Protein 4NVS (pdb70)

CATH classification: 3.10.180.10

B-factor: mean 61.75, std 19.83, range [23.68, 155.05]

Organism: Clostridioides difficile (strain 630) (NCBI:txid272563)

Radius of gyration: 20.55 Å; Cα contacts (8 Å, |Δi|>4): 535; chains: 2; bounding box: 51×52×48 Å

InterPro domains:
  IPR025870 Glyoxalase-like domain [PF12681] (3-123)
  IPR029068 Glyoxalase/Bleomycin resistance protein/Dihydroxybiphenyl dioxygenase [G3DSA:3.10.180.10] (1-155)
  IPR029068 Glyoxalase/Bleomycin resistance protein/Dihydroxybiphenyl dioxygenase [SSF54593] (1-120)
  IPR037523 Vicinal oxygen chelate (VOC), core domain [PS51819] (2-121)

Nearest PDB structures (foldseek):
  4nvs-assembly1_A  TM=1.006E+00  e=6.048E-30  Clostridioides difficile 630
  2qnt-assembly1_A-2  TM=8.897E-01  e=2.377E-11  Agrobacterium fabrum str. C58
  4hc5-assembly2_C  TM=7.179E-01  e=8.103E-07  Sphaerobacter thermophilus DSM 20745
  3itw-assembly1_A-2  TM=7.021E-01  e=3.034E-06  Micromonospora sp. ML1
  5umq-assembly1_A  TM=7.003E-01  e=4.155E-06  Streptomyces sp. CB03234

Sequence (305 aa):
KFLNVLIVVEDIEKSKKFYYDVLGLKVICDFGENVVLEGNISLQEKKLWLEFINKSDSEVKFNGNDAELYFEEDNFDTFVERLSTKDIDYVHLAIEHRWGQRAIRFYDLDGHIIEVGETSSVCRRFLDSGLSIDEVAKRDVTVEYIESVLELKFLNVLIVVEDIEKSKKFYYDVLGLKVICDFGENVVLEGNISLQEKKLWLEFINKSDSEVKFNGNDAELYFEEDNFDTFVERLSTKDIDYVHLAIEHRWGQRAIRFYDLDGHIIEVGETSSVCRRFLDSGLSIDEVAKRDVTVEYIESVLELE

Structure (mmCIF, N/CA/C/O backbone):
data_4NVS
#
_entry.id   4NVS
#
_cell.length_a   50.388
_cell.length_b   52.168
_cell.length_c   135.947
_cell.angle_alpha   90.000
_cell.angle_beta   90.000
_cell.angle_gamma   90.000
#
_symmetry.space_group_name_H-M   'P 21 21 21'
#
loop_
_entity.id
_entity.type
_entity.pdbx_description
1 polymer 'Putative enzyme, glyoxalase family'
2 water water
#
loop_
_atom_site.group_PDB
_atom_site.id
_atom_site.type_symbol
_atom_site.label_atom_id
_atom_site.label_alt_id
_atom_site.label_comp_id
_atom_site.label_asym_id
_atom_site.label_entity_id
_atom_site.label_seq_id
_atom_site.pdbx_PDB_ins_code
_atom_site.Cartn_x
_atom_site.Cartn_y
_atom_site.Cartn_z
_atom_site.occupancy
_atom_site.B_iso_or_equiv
_atom_site.auth_seq_id
_atom_site.auth_comp_id
_atom_site.auth_asym_id
_atom_site.auth_atom_id
_atom_site.pdbx_PDB_model_num
ATOM 9 N N . LYS A 1 2 ? 27.259 -0.700 48.837 1.00 58.78 2 LYS A N 1
ATOM 10 C CA . LYS A 1 2 ? 25.965 -0.135 49.139 1.00 54.96 2 LYS A CA 1
ATOM 11 C C . LYS A 1 2 ? 26.187 1.213 49.767 1.00 53.18 2 LYS A C 1
ATOM 12 O O . LYS A 1 2 ? 26.900 1.334 50.757 1.00 44.56 2 LYS A O 1
ATOM 18 N N . PHE A 1 3 ? 25.583 2.235 49.185 1.00 58.41 3 PHE A N 1
ATOM 19 C CA . PHE A 1 3 ? 25.716 3.570 49.734 1.00 52.17 3 PHE A CA 1
ATOM 20 C C . PHE A 1 3 ? 24.782 3.674 50.925 1.00 57.49 3 PHE A C 1
ATOM 21 O O . PHE A 1 3 ? 23.584 3.430 50.805 1.00 56.94 3 PHE A O 1
ATOM 29 N N . LEU A 1 4 ? 25.334 4.042 52.074 1.00 53.23 4 LEU A N 1
ATOM 30 C CA . LEU A 1 4 ? 24.553 4.116 53.293 1.00 50.02 4 LEU A CA 1
ATOM 31 C C . LEU A 1 4 ? 24.408 5.479 53.959 1.00 59.69 4 LEU A C 1
ATOM 32 O O . LEU A 1 4 ? 23.325 5.815 54.438 1.00 63.99 4 LEU A O 1
ATOM 37 N N . ASN A 1 5 ? 25.481 6.266 53.981 1.00 51.34 5 ASN A N 1
ATOM 38 C CA . ASN A 1 5 ? 25.462 7.536 54.696 1.00 48.33 5 ASN A CA 1
ATOM 39 C C . ASN A 1 5 ? 26.209 8.691 54.069 1.00 34.32 5 ASN A C 1
ATOM 40 O O . ASN A 1 5 ? 27.289 8.512 53.517 1.00 31.39 5 ASN A O 1
ATOM 45 N N . VAL A 1 6 ? 25.649 9.891 54.174 1.00 28.25 6 VAL A N 1
ATOM 46 C CA . VAL A 1 6 ? 26.401 11.074 53.787 1.00 32.86 6 VAL A CA 1
ATOM 47 C C . VAL A 1 6 ? 26.816 11.618 55.138 1.00 44.60 6 VAL A C 1
ATOM 48 O O . VAL A 1 6 ? 26.004 11.703 56.052 1.00 46.42 6 VAL A O 1
ATOM 52 N N . LEU A 1 7 ? 28.083 11.949 55.275 1.00 38.53 7 LEU A N 1
ATOM 53 C CA . LEU A 1 7 ? 28.573 12.458 56.535 1.00 35.86 7 LEU A CA 1
ATOM 54 C C . LEU A 1 7 ? 28.959 13.896 56.328 1.00 40.74 7 LEU A C 1
ATOM 55 O O . LEU A 1 7 ? 29.589 14.223 55.332 1.00 43.06 7 LEU A O 1
ATOM 60 N N . ILE A 1 8 ? 28.573 14.764 57.254 1.00 33.44 8 ILE A N 1
ATOM 61 C CA . ILE A 1 8 ? 28.983 16.153 57.148 1.00 34.07 8 ILE A CA 1
ATOM 62 C C . ILE A 1 8 ? 29.685 16.513 58.426 1.00 49.47 8 ILE A C 1
ATOM 63 O O . ILE A 1 8 ? 29.229 16.146 59.504 1.00 37.02 8 ILE A O 1
ATOM 68 N N . VAL A 1 9 ? 30.797 17.237 58.305 1.00 52.58 9 VAL A N 1
ATOM 69 C CA . VAL A 1 9 ? 31.576 17.629 59.468 1.00 40.40 9 VAL A CA 1
ATOM 70 C C . VAL A 1 9 ? 31.074 18.939 60.042 1.00 45.61 9 VAL A C 1
ATOM 71 O O . VAL A 1 9 ? 30.877 19.908 59.317 1.00 36.22 9 VAL A O 1
ATOM 75 N N . VAL A 1 10 ? 30.841 18.939 61.351 1.00 46.42 10 VAL A N 1
ATOM 76 C CA . VAL A 1 10 ? 30.355 20.120 62.046 1.00 55.10 10 VAL A CA 1
ATOM 77 C C . VAL A 1 10 ? 31.224 20.476 63.242 1.00 54.96 10 VAL A C 1
ATOM 78 O O . VAL A 1 10 ? 31.878 19.625 63.843 1.00 50.31 10 VAL A O 1
ATOM 82 N N . GLU A 1 11 ? 31.210 21.756 63.577 1.00 52.41 11 GLU A N 1
ATOM 83 C CA . GLU A 1 11 ? 31.999 22.280 64.674 1.00 57.37 11 GLU A CA 1
ATOM 84 C C . GLU A 1 11 ? 31.400 21.890 66.019 1.00 57.65 11 GLU A C 1
ATOM 85 O O . GLU A 1 11 ? 32.122 21.629 66.977 1.00 55.14 11 GLU A O 1
ATOM 91 N N . ASP A 1 12 ? 30.076 21.816 66.076 1.00 54.04 12 ASP A N 1
ATOM 92 C CA . ASP A 1 12 ? 29.391 21.524 67.328 1.00 55.22 12 ASP A CA 1
ATOM 93 C C . ASP A 1 12 ? 28.171 20.610 67.168 1.00 57.23 12 ASP A C 1
ATOM 94 O O . ASP A 1 12 ? 27.105 21.052 66.737 1.00 42.76 12 ASP A O 1
ATOM 99 N N . ILE A 1 13 ? 28.323 19.343 67.538 1.00 49.32 13 ILE A N 1
ATOM 100 C CA . ILE A 1 13 ? 27.240 18.372 67.408 1.00 46.78 13 ILE A CA 1
ATOM 101 C C . ILE A 1 13 ? 25.892 18.799 67.974 1.00 43.41 13 ILE A C 1
ATOM 102 O O . ILE A 1 13 ? 24.882 18.684 67.307 1.00 34.47 13 ILE A O 1
ATOM 107 N N . GLU A 1 14 ? 25.858 19.287 69.203 1.00 37.81 14 GLU A N 1
ATOM 108 C CA . GLU A 1 14 ? 24.578 19.687 69.796 1.00 52.61 14 GLU A CA 1
ATOM 109 C C . GLU A 1 14 ? 23.882 20.871 69.097 1.00 46.39 14 GLU A C 1
ATOM 110 O O . GLU A 1 14 ? 22.657 20.902 68.991 1.00 51.77 14 GLU A O 1
ATOM 116 N N . LYS A 1 15 ? 24.661 21.838 68.623 1.00 38.39 15 LYS A N 1
ATOM 117 C CA . LYS A 1 15 ? 24.107 22.985 67.924 1.00 47.09 15 LYS A CA 1
ATOM 118 C C . LYS A 1 15 ? 23.575 22.579 66.560 1.00 48.13 15 LYS A C 1
ATOM 119 O O . LYS A 1 15 ? 22.548 23.090 66.114 1.00 44.42 15 LYS A O 1
ATOM 125 N N . SER A 1 16 ? 24.266 21.658 65.894 1.00 41.64 16 SER A N 1
ATOM 126 C CA . SER A 1 16 ? 23.822 21.225 64.572 1.00 54.60 16 SER A CA 1
ATOM 127 C C . SER A 1 16 ? 22.556 20.399 64.683 1.00 50.98 16 SER A C 1
ATOM 128 O O . SER A 1 16 ? 21.647 20.528 63.856 1.00 42.45 16 SER A O 1
ATOM 131 N N . LYS A 1 17 ? 22.505 19.537 65.698 1.00 38.67 17 LYS A N 1
ATOM 132 C CA . LYS A 1 17 ? 21.333 18.692 65.919 1.00 44.51 17 LYS A CA 1
ATOM 133 C C . LYS A 1 17 ? 20.143 19.605 66.099 1.00 40.58 17 LYS A C 1
ATOM 134 O O . LYS A 1 17 ? 19.048 19.330 65.624 1.00 42.20 17 LYS A O 1
ATOM 140 N N . LYS A 1 18 ? 20.375 20.703 66.803 1.00 40.28 18 LYS A N 1
ATOM 141 C CA . LYS A 1 18 ? 19.328 21.667 67.073 1.00 48.67 18 LYS A CA 1
ATOM 142 C C . LYS A 1 18 ? 18.956 22.408 65.809 1.00 48.72 18 LYS A C 1
ATOM 143 O O . LYS A 1 18 ? 17.780 22.631 65.538 1.00 51.52 18 LYS A O 1
ATOM 149 N N . PHE A 1 19 ? 19.962 22.800 65.036 1.00 47.91 19 PHE A N 1
ATOM 150 C CA . PHE A 1 19 ? 19.709 23.498 63.787 1.00 43.16 19 PHE A CA 1
ATOM 151 C C . PHE A 1 19 ? 18.900 22.630 62.850 1.00 40.75 19 PHE A C 1
ATOM 152 O O . PHE A 1 19 ? 17.896 23.069 62.295 1.00 38.89 19 PHE A O 1
ATOM 160 N N . TYR A 1 20 ? 19.334 21.393 62.660 1.00 39.27 20 TYR A N 1
ATOM 161 C CA . TYR A 1 20 ? 18.577 20.533 61.774 1.00 46.38 20 TYR A CA 1
ATOM 162 C C . TYR A 1 20 ? 17.202 20.228 62.331 1.00 43.30 20 TYR A C 1
ATOM 163 O O . TYR A 1 20 ? 16.267 19.987 61.567 1.00 40.00 20 TYR A O 1
ATOM 172 N N . TYR A 1 21 ? 17.057 20.250 63.653 1.00 38.96 21 TYR A N 1
ATOM 173 C CA . TYR A 1 21 ? 15.734 20.004 64.191 1.00 43.51 21 TYR A CA 1
ATOM 174 C C . TYR A 1 21 ? 14.832 21.229 64.115 1.00 42.86 21 TYR A C 1
ATOM 175 O O . TYR A 1 21 ? 13.663 21.114 63.758 1.00 48.49 21 TYR A O 1
ATOM 184 N N . ASP A 1 22 ? 15.364 22.396 64.458 1.00 27.10 22 ASP A N 1
ATOM 185 C CA . ASP A 1 22 ? 14.560 23.608 64.435 1.00 44.28 22 ASP A CA 1
ATOM 186 C C . ASP A 1 22 ? 14.152 24.044 63.031 1.00 49.02 22 ASP A C 1
ATOM 187 O O . ASP A 1 22 ? 13.003 24.437 62.801 1.00 44.48 22 ASP A O 1
ATOM 192 N N . VAL A 1 23 ? 15.107 23.980 62.104 1.00 39.17 23 VAL A N 1
ATOM 193 C CA . VAL A 1 23 ? 14.881 24.408 60.735 1.00 43.81 23 VAL A CA 1
ATOM 194 C C . VAL A 1 23 ? 14.217 23.369 59.837 1.00 43.50 23 VAL A C 1
ATOM 195 O O . VAL A 1 23 ? 13.166 23.622 59.244 1.00 45.68 23 VAL A O 1
ATOM 199 N N . LEU A 1 24 ? 14.818 22.192 59.733 1.00 41.35 24 LEU A N 1
ATOM 200 C CA . LEU A 1 24 ? 14.259 21.167 58.862 1.00 48.49 24 LEU A CA 1
ATOM 201 C C . LEU A 1 24 ? 13.338 20.175 59.562 1.00 47.95 24 LEU A C 1
ATOM 202 O O . LEU A 1 24 ? 12.647 19.409 58.906 1.00 49.90 24 LEU A O 1
ATOM 207 N N . GLY A 1 25 ? 13.328 20.178 60.889 1.00 49.94 25 GLY A N 1
ATOM 208 C CA . GLY A 1 25 ? 12.470 19.264 61.616 1.00 46.08 25 GLY A CA 1
ATOM 209 C C . GLY A 1 25 ? 13.063 17.871 61.655 1.00 47.69 25 GLY A C 1
ATOM 210 O O . GLY A 1 25 ? 12.367 16.886 61.940 1.00 41.10 25 GLY A O 1
ATOM 211 N N . LEU A 1 26 ? 14.359 17.794 61.367 1.00 36.21 26 LEU A N 1
ATOM 212 C CA . LEU A 1 26 ? 15.067 16.526 61.323 1.00 42.88 26 LEU A CA 1
ATOM 213 C C . LEU A 1 26 ? 15.453 16.017 62.701 1.00 47.08 26 LEU A C 1
ATOM 214 O O . LEU A 1 26 ? 16.140 16.707 63.451 1.00 37.01 26 LEU A O 1
ATOM 219 N N . LYS A 1 27 ? 15.029 14.804 63.038 1.00 50.92 27 LYS A N 1
ATOM 220 C CA . LYS A 1 27 ? 15.372 14.272 64.346 1.00 50.83 27 LYS A CA 1
ATOM 221 C C . LYS A 1 27 ? 16.456 13.206 64.257 1.00 52.80 27 LYS A C 1
ATOM 222 O O . LYS A 1 27 ? 16.762 12.706 63.178 1.00 39.77 27 LYS A O 1
ATOM 228 N N . VAL A 1 28 ? 17.046 12.877 65.399 1.00 43.23 28 VAL A N 1
ATOM 229 C CA . VAL A 1 28 ? 18.093 11.871 65.465 1.00 34.50 28 VAL A CA 1
ATOM 230 C C . VAL A 1 28 ? 17.494 10.474 65.469 1.00 45.25 28 VAL A C 1
ATOM 231 O O . VAL A 1 28 ? 16.445 10.252 66.063 1.00 48.13 28 VAL A O 1
ATOM 235 N N . ILE A 1 29 ? 18.162 9.535 64.807 1.00 54.09 29 ILE A N 1
ATOM 236 C CA . ILE A 1 29 ? 17.689 8.154 64.747 1.00 49.05 29 ILE A CA 1
ATOM 237 C C . ILE A 1 29 ? 18.761 7.190 65.258 1.00 41.46 29 ILE A C 1
ATOM 238 O O . ILE A 1 29 ? 18.517 6.005 65.448 1.00 52.07 29 ILE A O 1
ATOM 243 N N . CYS A 1 30 ? 19.958 7.708 65.470 1.00 44.49 30 CYS A N 1
ATOM 244 C CA . CYS A 1 30 ? 21.045 6.894 65.980 1.00 52.32 30 CYS A CA 1
ATOM 245 C C . CYS A 1 30 ? 22.091 7.823 66.580 1.00 58.66 30 CYS A C 1
ATOM 246 O O . CYS A 1 30 ? 22.510 8.784 65.938 1.00 43.42 30 CYS A O 1
ATOM 249 N N . ASP A 1 31 ? 22.514 7.519 67.808 1.00 59.58 31 ASP A N 1
ATOM 250 C CA . ASP A 1 31 ? 23.463 8.365 68.536 1.00 59.64 31 ASP A CA 1
ATOM 251 C C . ASP A 1 31 ? 24.724 7.647 69.059 1.00 78.82 31 ASP A C 1
ATOM 252 O O . ASP A 1 31 ? 24.633 6.683 69.820 1.00 70.03 31 ASP A O 1
ATOM 257 N N . PHE A 1 32 ? 25.896 8.130 68.640 1.00 88.40 32 PHE A N 1
ATOM 258 C CA . PHE A 1 32 ? 27.185 7.601 69.099 1.00 94.80 32 PHE A CA 1
ATOM 259 C C . PHE A 1 32 ? 27.897 8.731 69.848 1.00 99.56 32 PHE A C 1
ATOM 260 O O . PHE A 1 32 ? 29.092 8.646 70.127 1.00 100.83 32 PHE A O 1
ATOM 268 N N . GLY A 1 33 ? 27.150 9.799 70.129 1.00 100.67 33 GLY A N 1
ATOM 269 C CA . GLY A 1 33 ? 27.670 10.943 70.869 1.00 97.57 33 GLY A CA 1
ATOM 270 C C . GLY A 1 33 ? 28.393 12.000 70.052 1.00 94.81 33 GLY A C 1
ATOM 271 O O . GLY A 1 33 ? 27.942 13.146 69.933 1.00 82.45 33 GLY A O 1
ATOM 272 N N . GLU A 1 34 ? 29.537 11.603 69.506 1.00 105.06 34 GLU A N 1
ATOM 273 C CA . GLU A 1 34 ? 30.385 12.466 68.685 1.00 109.97 34 GLU A CA 1
ATOM 274 C C . GLU A 1 34 ? 30.035 12.318 67.211 1.00 94.96 34 GLU A C 1
ATOM 275 O O . GLU A 1 34 ? 30.511 13.074 66.361 1.00 83.06 34 GLU A O 1
ATOM 281 N N . ASN A 1 35 ? 29.207 11.319 66.929 1.00 87.45 35 ASN A N 1
ATOM 282 C CA . ASN A 1 35 ? 28.754 11.040 65.582 1.00 75.94 35 ASN A CA 1
ATOM 283 C C . ASN A 1 35 ? 27.294 10.642 65.674 1.00 64.45 35 ASN A C 1
ATOM 284 O O . ASN A 1 35 ? 26.965 9.520 66.047 1.00 58.39 35 ASN A O 1
ATOM 289 N N . VAL A 1 36 ? 26.422 11.575 65.323 1.00 47.12 36 VAL A N 1
ATOM 290 C CA . VAL A 1 36 ? 24.996 11.346 65.401 1.00 42.75 36 VAL A CA 1
ATOM 291 C C . VAL A 1 36 ? 24.369 11.246 64.004 1.00 51.07 36 VAL A C 1
ATOM 292 O O . VAL A 1 36 ? 24.745 11.985 63.092 1.00 46.59 36 VAL A O 1
ATOM 296 N N . VAL A 1 37 ? 23.432 10.312 63.831 1.00 39.42 37 VAL A N 1
ATOM 297 C CA . VAL A 1 37 ? 22.770 10.119 62.539 1.00 40.16 37 VAL A CA 1
ATOM 298 C C . VAL A 1 37 ? 21.344 10.657 62.571 1.00 45.34 37 VAL A C 1
ATOM 299 O O . VAL A 1 37 ? 20.564 10.326 63.467 1.00 46.50 37 VAL A O 1
ATOM 303 N N . LEU A 1 38 ? 21.019 11.490 61.587 1.00 43.13 38 LEU A N 1
ATOM 304 C CA . LEU A 1 38 ? 19.697 12.101 61.472 1.00 49.08 38 LEU A CA 1
ATOM 305 C C . LEU A 1 38 ? 18.843 11.337 60.488 1.00 50.72 38 LEU A C 1
ATOM 306 O O . LEU A 1 38 ? 19.346 10.526 59.720 1.00 50.24 38 LEU A O 1
ATOM 311 N N . GLU A 1 39 ? 17.547 11.623 60.490 1.00 53.22 39 GLU A N 1
ATOM 312 C CA . GLU A 1 39 ? 16.622 10.997 59.546 1.00 54.05 39 GLU A CA 1
ATOM 313 C C . GLU A 1 39 ? 17.132 11.192 58.123 1.00 50.23 39 GLU A C 1
ATOM 314 O O . GLU A 1 39 ? 17.373 12.314 57.687 1.00 49.11 39 GLU A O 1
ATOM 320 N N . GLY A 1 40 ? 17.287 10.098 57.395 1.00 46.74 40 GLY A N 1
ATOM 321 C CA . GLY A 1 40 ? 17.784 10.192 56.037 1.00 50.18 40 GLY A CA 1
ATOM 322 C C . GLY A 1 40 ? 19.203 9.675 55.942 1.00 49.05 40 GLY A C 1
ATOM 323 O O . GLY A 1 40 ? 19.798 9.641 54.863 1.00 48.36 40 GLY A O 1
ATOM 324 N N . ASN A 1 41 ? 19.729 9.268 57.090 1.00 33.67 41 ASN A N 1
ATOM 325 C CA . ASN A 1 41 ? 21.079 8.757 57.207 1.00 39.18 41 ASN A CA 1
ATOM 326 C C . ASN A 1 41 ? 22.112 9.828 56.938 1.00 42.78 41 ASN A C 1
ATOM 327 O O . ASN A 1 41 ? 23.085 9.619 56.218 1.00 47.16 41 ASN A O 1
ATOM 332 N N . ILE A 1 42 ? 21.882 10.996 57.513 1.00 41.62 42 ILE A N 1
ATOM 333 C CA . ILE A 1 42 ? 22.829 12.088 57.404 1.00 51.32 42 ILE A CA 1
ATOM 334 C C . ILE A 1 42 ? 23.572 12.033 58.714 1.00 50.87 42 ILE A C 1
ATOM 335 O O . ILE A 1 42 ? 22.978 12.216 59.769 1.00 52.61 42 ILE A O 1
ATOM 340 N N . SER A 1 43 ? 24.867 11.764 58.647 1.00 46.36 43 SER A N 1
ATOM 341 C CA . SER A 1 43 ? 25.673 11.662 59.847 1.00 44.72 43 SER A CA 1
ATOM 342 C C . SER A 1 43 ? 26.411 12.956 60.152 1.00 47.03 43 SER A C 1
ATOM 343 O O . SER A 1 43 ? 27.106 13.504 59.288 1.00 33.43 43 SER A O 1
ATOM 346 N N . LEU A 1 44 ? 26.247 13.439 61.383 1.00 41.17 44 LEU A N 1
ATOM 347 C CA . LEU A 1 44 ? 26.941 14.636 61.832 1.00 42.98 44 LEU A CA 1
ATOM 348 C C . LEU A 1 44 ? 28.197 14.143 62.536 1.00 48.70 44 LEU A C 1
ATOM 349 O O . LEU A 1 44 ? 28.130 13.245 63.375 1.00 50.06 44 LEU A O 1
ATOM 354 N N . GLN A 1 45 ? 29.336 14.730 62.181 1.00 45.66 45 GLN A N 1
ATOM 355 C CA . GLN A 1 45 ? 30.629 14.349 62.740 1.00 54.87 45 GLN A CA 1
ATOM 356 C C . GLN A 1 45 ? 31.375 15.550 63.325 1.00 52.47 45 GLN A C 1
ATOM 357 O O . GLN A 1 45 ? 31.570 16.561 62.657 1.00 42.38 45 GLN A O 1
ATOM 363 N N . GLU A 1 46 ? 31.799 15.430 64.575 1.00 52.33 46 GLU A N 1
ATOM 364 C CA . GLU A 1 46 ? 32.502 16.516 65.236 1.00 51.37 46 GLU A CA 1
ATOM 365 C C . GLU A 1 46 ? 33.882 16.708 64.590 1.00 51.00 46 GLU A C 1
ATOM 366 O O . GLU A 1 46 ? 34.617 15.743 64.364 1.00 52.12 46 GLU A O 1
ATOM 372 N N . LYS A 1 47 ? 34.223 17.958 64.290 1.00 42.26 47 LYS A N 1
ATOM 373 C CA . LYS A 1 47 ? 35.485 18.275 63.636 1.00 40.67 47 LYS A CA 1
ATOM 374 C C . LYS A 1 47 ? 36.756 17.754 64.305 1.00 52.79 47 LYS A C 1
ATOM 375 O O . LYS A 1 47 ? 37.553 17.066 63.671 1.00 60.33 47 LYS A O 1
ATOM 381 N N . LYS A 1 48 ? 36.968 18.097 65.572 1.00 51.84 48 LYS A N 1
ATOM 382 C CA . LYS A 1 48 ? 38.179 17.662 66.275 1.00 62.27 48 LYS A CA 1
ATOM 383 C C . LYS A 1 48 ? 38.406 16.158 66.127 1.00 55.83 48 LYS A C 1
ATOM 384 O O . LYS A 1 48 ? 39.489 15.705 65.739 1.00 55.05 48 LYS A O 1
ATOM 390 N N . LEU A 1 49 ? 37.364 15.393 66.421 1.00 42.99 49 LEU A N 1
ATOM 391 C CA . LEU A 1 49 ? 37.414 13.948 66.304 1.00 49.47 49 LEU A CA 1
ATOM 392 C C . LEU A 1 49 ? 37.742 13.581 64.858 1.00 57.43 49 LEU A C 1
ATOM 393 O O . LEU A 1 49 ? 38.588 12.728 64.581 1.00 58.00 49 LEU A O 1
ATOM 398 N N . TRP A 1 50 ? 37.063 14.242 63.933 1.00 48.67 50 TRP A N 1
ATOM 399 C CA . TRP A 1 50 ? 37.286 14.002 62.520 1.00 47.84 50 TRP A CA 1
ATOM 400 C C . TRP A 1 50 ? 38.770 14.151 62.149 1.00 50.44 50 TRP A C 1
ATOM 401 O O . TRP A 1 50 ? 39.319 13.327 61.407 1.00 49.33 50 TRP A O 1
ATOM 412 N N . LEU A 1 51 ? 39.418 15.195 62.667 1.00 52.74 51 LEU A N 1
ATOM 413 C CA . LEU A 1 51 ? 40.835 15.426 62.388 1.00 56.52 51 LEU A CA 1
ATOM 414 C C . LEU A 1 51 ? 41.673 14.185 62.695 1.00 57.38 51 LEU A C 1
ATOM 415 O O . LEU A 1 51 ? 42.572 13.818 61.929 1.00 60.71 51 LEU A O 1
ATOM 420 N N . GLU A 1 52 ? 41.370 13.531 63.810 1.00 55.29 52 GLU A N 1
ATOM 421 C CA . GLU A 1 52 ? 42.110 12.342 64.181 1.00 53.55 52 GLU A CA 1
ATOM 422 C C . GLU A 1 52 ? 41.832 11.199 63.212 1.00 61.85 52 GLU A C 1
ATOM 423 O O . GLU A 1 52 ? 42.759 10.508 62.780 1.00 62.50 52 GLU A O 1
ATOM 429 N N . PHE A 1 53 ? 40.559 11.014 62.867 1.00 54.45 53 PHE A N 1
ATOM 430 C CA . PHE A 1 53 ? 40.146 9.946 61.958 1.00 55.85 53 PHE A CA 1
ATOM 431 C C . PHE A 1 53 ? 40.829 9.899 60.598 1.00 50.82 53 PHE A C 1
ATOM 432 O O . PHE A 1 53 ? 41.258 8.835 60.149 1.00 57.83 53 PHE A O 1
ATOM 440 N N . ILE A 1 54 ? 40.911 11.046 59.932 1.00 50.07 54 ILE A N 1
ATOM 441 C CA . ILE A 1 54 ? 41.504 11.107 58.598 1.00 56.94 54 ILE A CA 1
ATOM 442 C C . ILE A 1 54 ? 42.931 11.645 58.609 1.00 63.63 54 ILE A C 1
ATOM 443 O O . ILE A 1 54 ? 43.561 11.806 57.560 1.00 49.85 54 ILE A O 1
ATOM 448 N N . ASN A 1 55 ? 43.423 11.923 59.813 1.00 67.11 55 ASN A N 1
ATOM 449 C CA . ASN A 1 55 ? 44.769 12.428 60.023 1.00 64.36 55 ASN A CA 1
ATOM 450 C C . ASN A 1 55 ? 45.122 13.659 59.188 1.00 65.91 55 ASN A C 1
ATOM 451 O O . ASN A 1 55 ? 45.925 13.573 58.261 1.00 68.98 55 ASN A O 1
ATOM 456 N N . LYS A 1 56 ? 44.515 14.797 59.513 1.00 67.07 56 LYS A N 1
ATOM 457 C CA . LYS A 1 56 ? 44.798 16.054 58.819 1.00 66.46 56 LYS A CA 1
ATOM 458 C C . LYS A 1 56 ? 44.807 17.138 59.897 1.00 70.39 56 LYS A C 1
ATOM 459 O O . LYS A 1 56 ? 44.052 17.055 60.864 1.00 67.68 56 LYS A O 1
ATOM 465 N N . SER A 1 57 ? 45.662 18.143 59.749 1.00 71.30 57 SER A N 1
ATOM 466 C CA . SER A 1 57 ? 45.719 19.224 60.731 1.00 77.35 57 SER A CA 1
ATOM 467 C C . SER A 1 57 ? 44.469 20.076 60.578 1.00 74.10 57 SER A C 1
ATOM 468 O O . SER A 1 57 ? 43.826 20.054 59.536 1.00 77.33 57 SER A O 1
ATOM 471 N N . ASP A 1 58 ? 44.119 20.829 61.611 1.00 66.12 58 ASP A N 1
ATOM 472 C CA . ASP A 1 58 ? 42.912 21.651 61.550 1.00 73.97 58 ASP A CA 1
ATOM 473 C C . ASP A 1 58 ? 42.860 22.568 60.332 1.00 69.17 58 ASP A C 1
ATOM 474 O O . ASP A 1 58 ? 41.784 22.929 59.860 1.00 66.06 58 ASP A O 1
ATOM 479 N N . SER A 1 59 ? 44.028 22.949 59.829 1.00 72.43 59 SER A N 1
ATOM 480 C CA . SER A 1 59 ? 44.104 23.838 58.676 1.00 76.50 59 SER A CA 1
ATOM 481 C C . SER A 1 59 ? 43.716 23.138 57.377 1.00 68.24 59 SER A C 1
ATOM 482 O O . SER A 1 59 ? 43.287 23.785 56.423 1.00 57.96 59 SER A O 1
ATOM 485 N N . GLU A 1 60 ? 43.860 21.818 57.349 1.00 64.85 60 GLU A N 1
ATOM 486 C CA . GLU A 1 60 ? 43.529 21.025 56.173 1.00 54.24 60 GLU A CA 1
ATOM 487 C C . GLU A 1 60 ? 42.035 20.732 56.009 1.00 62.70 60 GLU A C 1
ATOM 488 O O . GLU A 1 60 ? 41.641 20.020 55.089 1.00 67.98 60 GLU A O 1
ATOM 494 N N . VAL A 1 61 ? 41.204 21.261 56.900 1.00 61.92 61 VAL A N 1
ATOM 495 C CA . VAL A 1 61 ? 39.763 21.051 56.795 1.00 58.84 61 VAL A CA 1
ATOM 496 C C . VAL A 1 61 ? 39.080 22.394 56.626 1.00 63.54 61 VAL A C 1
ATOM 497 O O . VAL A 1 61 ? 39.018 23.197 57.567 1.00 62.11 61 VAL A O 1
ATOM 501 N N . LYS A 1 62 ? 38.575 22.617 55.413 1.00 49.23 62 LYS A N 1
ATOM 502 C CA . LYS A 1 62 ? 37.904 23.857 55.040 1.00 63.29 62 LYS A CA 1
ATOM 503 C C . LYS A 1 62 ? 36.394 23.695 54.914 1.00 59.30 62 LYS A C 1
ATOM 504 O O . LYS A 1 62 ? 35.913 22.630 54.549 1.00 62.83 62 LYS A O 1
ATOM 510 N N . PHE A 1 63 ? 35.659 24.764 55.203 1.00 57.32 63 PHE A N 1
ATOM 511 C CA . PHE A 1 63 ? 34.207 24.756 55.098 1.00 47.85 63 PHE A CA 1
ATOM 512 C C . PHE A 1 63 ? 33.786 25.822 54.107 1.00 45.37 63 PHE A C 1
ATOM 513 O O . PHE A 1 63 ? 34.588 26.660 53.717 1.00 55.56 63 PHE A O 1
ATOM 521 N N . ASN A 1 64 ? 32.518 25.780 53.718 1.00 43.96 64 ASN A N 1
ATOM 522 C CA . ASN A 1 64 ? 31.945 26.727 52.776 1.00 48.39 64 ASN A CA 1
ATOM 523 C C . ASN A 1 64 ? 32.533 26.621 51.391 1.00 51.58 64 ASN A C 1
ATOM 524 O O . ASN A 1 64 ? 32.471 27.563 50.611 1.00 55.68 64 ASN A O 1
ATOM 529 N N . GLY A 1 65 ? 33.099 25.464 51.076 1.00 39.20 65 GLY A N 1
ATOM 530 C CA . GLY A 1 65 ? 33.656 25.277 49.753 1.00 42.78 65 GLY A CA 1
ATOM 531 C C . GLY A 1 65 ? 32.582 25.255 48.676 1.00 46.89 65 GLY A C 1
ATOM 532 O O . GLY A 1 65 ? 32.878 25.301 47.489 1.00 43.19 65 GLY A O 1
ATOM 533 N N . ASN A 1 66 ? 31.325 25.188 49.090 1.00 49.36 66 ASN A N 1
ATOM 534 C CA . ASN A 1 66 ? 30.212 25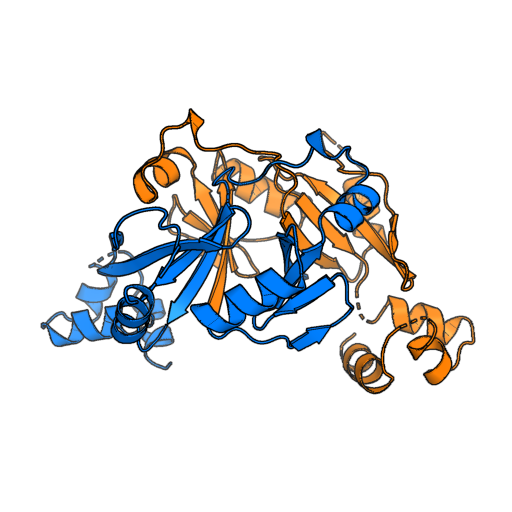.149 48.152 1.00 49.30 66 ASN A CA 1
ATOM 535 C C . ASN A 1 66 ? 30.354 24.044 47.103 1.00 48.15 66 ASN A C 1
ATOM 536 O O . ASN A 1 66 ? 29.841 24.184 45.993 1.00 46.88 66 ASN A O 1
ATOM 541 N N . ASP A 1 67 ? 31.014 22.942 47.446 1.00 39.01 67 ASP A N 1
ATOM 542 C CA . ASP A 1 67 ? 31.223 21.880 46.460 1.00 48.07 67 ASP A CA 1
ATOM 543 C C . ASP A 1 67 ? 30.257 20.695 46.510 1.00 45.89 67 ASP A C 1
ATOM 544 O O . ASP A 1 67 ? 30.527 19.647 45.920 1.00 45.41 67 ASP A O 1
ATOM 549 N N . ALA A 1 68 ? 29.134 20.857 47.201 1.00 46.88 68 ALA A N 1
ATOM 550 C CA . ALA A 1 68 ? 28.179 19.778 47.355 1.00 41.90 68 ALA A CA 1
ATOM 551 C C . ALA A 1 68 ? 26.936 20.342 48.008 1.00 39.21 68 ALA A C 1
ATOM 552 O O . ALA A 1 68 ? 26.901 21.520 48.364 1.00 43.08 68 ALA A O 1
ATOM 554 N N . GLU A 1 69 ? 25.904 19.512 48.126 1.00 30.68 69 GLU A N 1
ATOM 555 C CA . GLU A 1 69 ? 24.674 19.924 48.782 1.00 43.89 69 GLU A CA 1
ATOM 556 C C . GLU A 1 69 ? 23.823 18.725 49.150 1.00 38.56 69 GLU A C 1
ATOM 557 O O . GLU A 1 69 ? 23.872 17.676 48.495 1.00 36.12 69 GLU A O 1
ATOM 563 N N . LEU A 1 70 ? 23.050 18.903 50.213 1.00 39.42 70 LEU A N 1
ATOM 564 C CA . LEU A 1 70 ? 22.120 17.899 50.689 1.00 32.89 70 LEU A CA 1
ATOM 565 C C . LEU A 1 70 ? 20.790 18.327 50.102 1.00 39.03 70 LEU A C 1
ATOM 566 O O . LEU A 1 70 ? 20.357 19.467 50.294 1.00 40.98 70 LEU A O 1
ATOM 571 N N . TYR A 1 71 ? 20.152 17.417 49.378 1.00 33.86 71 TYR A N 1
ATOM 572 C CA . TYR A 1 71 ? 18.910 17.727 48.694 1.00 33.21 71 TYR A CA 1
ATOM 573 C C . TYR A 1 71 ? 17.636 17.094 49.269 1.00 38.05 71 TYR A C 1
ATOM 574 O O . TYR A 1 71 ? 17.492 15.866 49.331 1.00 40.86 71 TYR A O 1
ATOM 583 N N . PHE A 1 72 ? 16.698 17.969 49.644 1.00 41.52 72 PHE A N 1
ATOM 584 C CA . PHE A 1 72 ? 15.422 17.584 50.236 1.00 35.44 72 PHE A CA 1
ATOM 585 C C . PHE A 1 72 ? 14.191 18.062 49.472 1.00 38.93 72 PHE A C 1
ATOM 586 O O . PHE A 1 72 ? 14.240 19.055 48.747 1.00 36.37 72 PHE A O 1
ATOM 594 N N . GLU A 1 73 ? 13.078 17.360 49.672 1.00 32.74 73 GLU A N 1
ATOM 595 C CA . GLU A 1 73 ? 11.804 17.757 49.086 1.00 47.79 73 GLU A CA 1
ATOM 596 C C . GLU A 1 73 ? 10.781 17.842 50.217 1.00 54.41 73 GLU A C 1
ATOM 597 O O . GLU A 1 73 ? 10.823 17.055 51.159 1.00 48.23 73 GLU A O 1
ATOM 603 N N . GLU A 1 74 ? 9.879 18.816 50.122 1.00 59.36 74 GLU A N 1
ATOM 604 C CA . GLU A 1 74 ? 8.884 19.081 51.164 1.00 45.78 74 GLU A CA 1
ATOM 605 C C . GLU A 1 74 ? 7.472 19.307 50.613 1.00 50.04 74 GLU A C 1
ATOM 606 O O . GLU A 1 74 ? 7.256 20.220 49.822 1.00 48.74 74 GLU A O 1
ATOM 612 N N . ASP A 1 75 ? 6.519 18.476 51.039 1.00 50.21 75 ASP A N 1
ATOM 613 C CA . ASP A 1 75 ? 5.135 18.581 50.579 1.00 63.80 75 ASP A CA 1
ATOM 614 C C . ASP A 1 75 ? 4.559 19.977 50.773 1.00 60.10 75 ASP A C 1
ATOM 615 O O . ASP A 1 75 ? 3.981 20.554 49.851 1.00 56.76 75 ASP A O 1
ATOM 620 N N . ASN A 1 76 ? 4.701 20.503 51.982 1.00 56.98 76 ASN A N 1
ATOM 621 C CA . ASN A 1 76 ? 4.208 21.831 52.306 1.00 49.24 76 ASN A CA 1
ATOM 622 C C . ASN A 1 76 ? 5.322 22.840 52.128 1.00 52.24 76 ASN A C 1
ATOM 623 O O . ASN A 1 76 ? 5.748 23.498 53.077 1.00 43.61 76 ASN A O 1
ATOM 628 N N . PHE A 1 77 ? 5.781 22.954 50.890 1.00 59.30 77 PHE A N 1
ATOM 629 C CA . PHE A 1 77 ? 6.880 23.834 50.544 1.00 54.71 77 PHE A CA 1
ATOM 630 C C . PHE A 1 77 ? 6.704 25.296 50.967 1.00 55.20 77 PHE A C 1
ATOM 631 O O . PHE A 1 77 ? 7.570 25.865 51.630 1.00 58.23 77 PHE A O 1
ATOM 639 N N . ASP A 1 78 ? 5.593 25.913 50.576 1.00 44.14 78 ASP A N 1
ATOM 640 C CA . ASP A 1 78 ? 5.365 27.318 50.918 1.00 50.90 78 ASP A CA 1
ATOM 641 C C . ASP A 1 78 ? 5.376 27.605 52.410 1.00 56.63 78 ASP A C 1
ATOM 642 O O . ASP A 1 78 ? 6.032 28.544 52.877 1.00 59.90 78 ASP A O 1
ATOM 647 N N . THR A 1 79 ? 4.652 26.795 53.166 1.00 48.38 79 THR A N 1
ATOM 648 C CA . THR A 1 79 ? 4.604 27.004 54.596 1.00 64.23 79 THR A CA 1
ATOM 649 C C . THR A 1 79 ? 6.001 26.879 55.196 1.00 61.05 79 THR A C 1
ATOM 650 O O . THR A 1 79 ? 6.370 27.626 56.101 1.00 53.41 79 THR A O 1
ATOM 654 N N . PHE A 1 80 ? 6.785 25.941 54.683 1.00 52.42 80 PHE A N 1
ATOM 655 C CA . PHE A 1 80 ? 8.132 25.757 55.183 1.00 43.11 80 PHE A CA 1
ATOM 656 C C . PHE A 1 80 ? 8.946 27.008 54.885 1.00 55.35 80 PHE A C 1
ATOM 657 O O . PHE A 1 80 ? 9.610 27.549 55.773 1.00 51.49 80 PHE A O 1
ATOM 665 N N . VAL A 1 81 ? 8.875 27.462 53.634 1.00 46.59 81 VAL A N 1
ATOM 666 C CA . VAL A 1 81 ? 9.607 28.640 53.186 1.00 42.37 81 VAL A CA 1
ATOM 667 C C . VAL A 1 81 ? 9.237 29.862 53.989 1.00 50.73 81 VAL A C 1
ATOM 668 O O . VAL A 1 81 ? 10.100 30.653 54.366 1.00 55.26 81 VAL A O 1
ATOM 672 N N . GLU A 1 82 ? 7.946 30.029 54.218 1.00 38.49 82 GLU A N 1
ATOM 673 C CA . GLU A 1 82 ? 7.475 31.172 54.962 1.00 57.54 82 GLU A CA 1
ATOM 674 C C . GLU A 1 82 ? 7.805 31.063 56.457 1.00 58.94 82 GLU A C 1
ATOM 675 O O . GLU A 1 82 ? 7.896 32.072 57.154 1.00 51.32 82 GLU A O 1
ATOM 681 N N . ARG A 1 83 ? 7.978 29.845 56.960 1.00 50.44 83 ARG A N 1
ATOM 682 C CA . ARG A 1 83 ? 8.352 29.705 58.362 1.00 57.28 83 ARG A CA 1
ATOM 683 C C . ARG A 1 83 ? 9.819 30.070 58.440 1.00 60.09 83 ARG A C 1
ATOM 684 O O . ARG A 1 83 ? 10.284 30.683 59.405 1.00 69.34 83 ARG A O 1
ATOM 692 N N . LEU A 1 84 ? 10.536 29.703 57.392 1.00 55.91 84 LEU A N 1
ATOM 693 C CA . LEU A 1 84 ? 11.959 29.951 57.317 1.00 62.67 84 LEU A CA 1
ATOM 694 C C . LEU A 1 84 ? 12.264 31.443 57.270 1.00 54.80 84 LEU A C 1
ATOM 695 O O . LEU A 1 84 ? 13.310 31.888 57.731 1.00 51.99 84 LEU A O 1
ATOM 700 N N . SER A 1 85 ? 11.341 32.211 56.706 1.00 49.20 85 SER A N 1
ATOM 701 C CA . SER A 1 85 ? 11.531 33.642 56.552 1.00 54.82 85 SER A CA 1
ATOM 702 C C . SER A 1 85 ? 11.335 34.379 57.869 1.00 60.03 85 SER A C 1
ATOM 703 O O . SER A 1 85 ? 11.826 35.495 58.029 1.00 59.73 85 SER A O 1
ATOM 706 N N . THR A 1 86 ? 10.604 33.769 58.802 1.00 61.25 86 THR A N 1
ATOM 707 C CA . THR A 1 86 ? 10.371 34.388 60.114 1.00 67.56 86 THR A CA 1
ATOM 708 C C . THR A 1 86 ? 11.548 34.157 61.051 1.00 73.80 86 THR A C 1
ATOM 709 O O . THR A 1 86 ? 11.648 34.788 62.106 1.00 67.77 86 THR A O 1
ATOM 721 N N . LYS A 1 88 ? 15.602 33.950 62.354 1.00 85.45 88 LYS A N 1
ATOM 722 C CA . LYS A 1 88 ? 16.788 34.788 62.241 1.00 89.92 88 LYS A CA 1
ATOM 723 C C . LYS A 1 88 ? 18.108 34.048 62.070 1.00 77.19 88 LYS A C 1
ATOM 724 O O . LYS A 1 88 ? 18.316 32.940 62.584 1.00 68.07 88 LYS A O 1
ATOM 730 N N . ASP A 1 89 ? 18.992 34.700 61.324 1.00 70.57 89 ASP A N 1
ATOM 731 C CA . ASP A 1 89 ? 20.329 34.214 61.027 1.00 77.81 89 ASP A CA 1
ATOM 732 C C . ASP A 1 89 ? 20.350 33.003 60.101 1.00 63.49 89 ASP A C 1
ATOM 733 O O . ASP A 1 89 ? 21.202 32.126 60.225 1.00 55.86 89 ASP A O 1
ATOM 738 N N . ILE A 1 90 ? 19.393 32.955 59.179 1.00 45.52 90 ILE A N 1
ATOM 739 C CA . ILE A 1 90 ? 19.348 31.887 58.187 1.00 58.23 90 ILE A CA 1
ATOM 740 C C . ILE A 1 90 ? 20.229 32.381 57.035 1.00 62.40 90 ILE A C 1
ATOM 741 O O . ILE A 1 90 ? 19.922 33.394 56.406 1.00 57.38 90 ILE A O 1
ATOM 746 N N . ASP A 1 91 ? 21.323 31.668 56.776 1.00 62.18 91 ASP A N 1
ATOM 747 C CA . ASP A 1 91 ? 22.292 32.024 55.735 1.00 71.03 91 ASP A CA 1
ATOM 748 C C . ASP A 1 91 ? 21.885 31.459 54.370 1.00 62.78 91 ASP A C 1
ATOM 749 O O . ASP A 1 91 ? 22.263 30.343 54.027 1.00 63.41 91 ASP A O 1
ATOM 754 N N . TYR A 1 92 ? 21.128 32.230 53.593 1.00 53.02 92 TYR A N 1
ATOM 755 C CA . TYR A 1 92 ? 20.682 31.788 52.271 1.00 59.89 92 TYR A CA 1
ATOM 756 C C . TYR A 1 92 ? 21.813 31.797 51.257 1.00 59.82 92 TYR A C 1
ATOM 757 O O . TYR A 1 92 ? 22.666 32.689 51.264 1.00 59.10 92 TYR A O 1
ATOM 766 N N . VAL A 1 93 ? 21.816 30.802 50.379 1.00 64.38 93 VAL A N 1
ATOM 767 C CA . VAL A 1 93 ? 22.834 30.728 49.347 1.00 68.50 93 VAL A CA 1
ATOM 768 C C . VAL A 1 93 ? 22.411 31.738 48.295 1.00 70.30 93 VAL A C 1
ATOM 769 O O . VAL A 1 93 ? 23.220 32.493 47.754 1.00 77.54 93 VAL A O 1
ATOM 773 N N . HIS A 1 94 ? 21.118 31.753 48.026 1.00 59.23 94 HIS A N 1
ATOM 774 C CA . HIS A 1 94 ? 20.557 32.668 47.056 1.00 76.42 94 HIS A CA 1
ATOM 775 C C . HIS A 1 94 ? 19.058 32.768 47.301 1.00 77.34 94 HIS A C 1
ATOM 776 O O . HIS A 1 94 ? 18.492 32.087 48.177 1.00 55.64 94 HIS A O 1
ATOM 783 N N . LEU A 1 95 ? 18.421 33.601 46.486 1.00 77.18 95 LEU A N 1
ATOM 784 C CA . LEU A 1 95 ? 16.985 33.815 46.578 1.00 84.83 95 LEU A CA 1
ATOM 785 C C . LEU A 1 95 ? 16.298 32.552 46.070 1.00 82.51 95 LEU A C 1
ATOM 786 O O . LEU A 1 95 ? 16.906 31.786 45.324 1.00 68.27 95 LEU A O 1
ATOM 791 N N . ALA A 1 96 ? 15.056 32.314 46.491 1.00 77.43 96 ALA A N 1
ATOM 792 C CA . ALA A 1 96 ? 14.318 31.134 46.029 1.00 74.66 96 ALA A CA 1
ATOM 793 C C . ALA A 1 96 ? 14.250 31.128 44.505 1.00 69.60 96 ALA A C 1
ATOM 794 O O . ALA A 1 96 ? 13.843 32.115 43.903 1.00 63.70 96 ALA A O 1
ATOM 796 N N . ILE A 1 97 ? 14.649 30.014 43.891 1.00 68.54 97 ILE A N 1
ATOM 797 C CA . ILE A 1 97 ? 14.675 29.868 42.433 1.00 65.42 97 ILE A CA 1
ATOM 798 C C . ILE A 1 97 ? 13.593 28.923 41.907 1.00 60.86 97 ILE A C 1
ATOM 799 O O . ILE A 1 97 ? 12.882 28.282 42.678 1.00 44.40 97 ILE A O 1
ATOM 804 N N . GLU A 1 98 ? 13.478 28.860 40.582 1.00 68.08 98 GLU A N 1
ATOM 805 C CA . GLU A 1 98 ? 12.564 27.940 39.924 1.00 59.15 98 GLU A CA 1
ATOM 806 C C . GLU A 1 98 ? 13.424 27.194 38.938 1.00 44.65 98 GLU A C 1
ATOM 807 O O . GLU A 1 98 ? 14.027 27.798 38.063 1.00 40.61 98 GLU A O 1
ATOM 813 N N . HIS A 1 99 ? 13.513 25.886 39.100 1.00 51.39 99 HIS A N 1
ATOM 814 C CA . HIS A 1 99 ? 14.318 25.076 38.205 1.00 52.50 99 HIS A CA 1
ATOM 815 C C . HIS A 1 99 ? 13.728 25.058 36.793 1.00 60.33 99 HIS A C 1
ATOM 816 O O . HIS A 1 99 ? 12.546 25.333 36.578 1.00 45.74 99 HIS A O 1
ATOM 823 N N . ARG A 1 100 ? 14.571 24.716 35.832 1.00 45.53 100 ARG A N 1
ATOM 824 C CA . ARG A 1 100 ? 14.170 24.669 34.435 1.00 53.43 100 ARG A CA 1
ATOM 825 C C . ARG A 1 100 ? 12.922 23.812 34.249 1.00 53.43 100 ARG A C 1
ATOM 826 O O . ARG A 1 100 ? 12.052 24.146 33.454 1.00 44.69 100 ARG A O 1
ATOM 834 N N . TRP A 1 101 ? 12.817 22.720 34.997 1.00 44.10 101 TRP A N 1
ATOM 835 C CA . TRP A 1 101 ? 11.679 21.816 34.858 1.00 42.80 101 TRP A CA 1
ATOM 836 C C . TRP A 1 101 ? 10.442 22.192 35.666 1.00 46.59 101 TRP A C 1
ATOM 837 O O . TRP A 1 101 ? 9.534 21.376 35.823 1.00 39.61 101 TRP A O 1
ATOM 848 N N . GLY A 1 102 ? 10.427 23.415 36.199 1.00 46.13 102 GLY A N 1
ATOM 849 C CA . GLY A 1 102 ? 9.266 23.919 36.924 1.00 41.50 102 GLY A CA 1
ATOM 850 C C . GLY A 1 102 ? 9.245 23.925 38.447 1.00 51.35 102 GLY A C 1
ATOM 851 O O . GLY A 1 102 ? 8.378 24.548 39.054 1.00 36.27 102 GLY A O 1
ATOM 852 N N . GLN A 1 103 ? 10.215 23.264 39.071 1.00 51.78 103 GLN A N 1
ATOM 853 C CA . GLN A 1 103 ? 10.288 23.124 40.531 1.00 46.89 103 GLN A CA 1
ATOM 854 C C . GLN A 1 103 ? 10.821 24.310 41.351 1.00 49.21 103 GLN A C 1
ATOM 855 O O . GLN A 1 103 ? 11.915 24.817 41.103 1.00 45.53 103 GLN A O 1
ATOM 861 N N . ARG A 1 104 ? 10.049 24.763 42.331 1.00 46.40 104 ARG A N 1
ATOM 862 C CA . ARG A 1 104 ? 10.543 25.840 43.171 1.00 39.76 104 ARG A CA 1
ATOM 863 C C . ARG A 1 104 ? 11.395 25.199 44.248 1.00 42.14 104 ARG A C 1
ATOM 864 O O . ARG A 1 104 ? 11.112 24.088 44.670 1.00 45.59 104 ARG A O 1
ATOM 872 N N . ALA A 1 105 ? 12.446 25.897 44.671 1.00 41.12 105 ALA A N 1
ATOM 873 C CA . ALA A 1 105 ? 13.370 25.405 45.682 1.00 44.50 105 ALA A CA 1
ATOM 874 C C . ALA A 1 105 ? 14.140 26.578 46.285 1.00 53.86 105 ALA A C 1
ATOM 875 O O . ALA A 1 105 ? 14.259 27.634 45.666 1.00 52.27 105 ALA A O 1
ATOM 877 N N . ILE A 1 106 ? 14.650 26.386 47.501 1.00 48.36 106 ILE A N 1
ATOM 878 C CA . ILE A 1 106 ? 15.452 27.398 48.176 1.00 39.11 106 ILE A CA 1
ATOM 879 C C . ILE A 1 106 ? 16.714 26.695 48.626 1.00 44.40 106 ILE A C 1
ATOM 880 O O . ILE A 1 106 ? 16.726 25.482 48.775 1.00 42.90 106 ILE A O 1
ATOM 885 N N . ARG A 1 107 ? 17.779 27.458 48.822 1.00 48.10 107 ARG A N 1
ATOM 886 C CA . ARG A 1 107 ? 19.046 26.916 49.278 1.00 54.80 107 ARG A CA 1
ATOM 887 C C . ARG A 1 107 ? 19.614 27.831 50.349 1.00 58.26 107 ARG A C 1
ATOM 888 O O . ARG A 1 107 ? 19.641 29.059 50.189 1.00 55.83 107 ARG A O 1
ATOM 896 N N . PHE A 1 108 ? 20.050 27.207 51.444 1.00 56.61 108 PHE A N 1
ATOM 897 C CA . PHE A 1 108 ? 20.653 27.892 52.581 1.00 49.57 108 PHE A CA 1
ATOM 898 C C . PHE A 1 108 ? 21.697 26.980 53.211 1.00 49.02 108 PHE A C 1
ATOM 899 O O . PHE A 1 108 ? 21.724 25.776 52.968 1.00 48.21 108 PHE A O 1
ATOM 907 N N . TYR A 1 109 ? 22.563 27.572 54.022 1.00 57.89 109 TYR A N 1
ATOM 908 C CA . TYR A 1 109 ? 23.622 26.845 54.699 1.00 50.69 109 TYR A CA 1
ATOM 909 C C . TYR A 1 109 ? 23.191 26.377 56.069 1.00 49.98 109 TYR A C 1
ATOM 910 O O . TYR A 1 109 ? 22.276 26.937 56.672 1.00 44.17 109 TYR A O 1
ATOM 919 N N . ASP A 1 110 ? 23.870 25.353 56.565 1.00 43.34 110 ASP A N 1
ATOM 920 C CA . ASP A 1 110 ? 23.604 24.894 57.904 1.00 45.64 110 ASP A CA 1
ATOM 921 C C . ASP A 1 110 ? 24.594 25.697 58.730 1.00 55.27 110 ASP A C 1
ATOM 922 O O . ASP A 1 110 ? 25.065 26.737 58.276 1.00 51.03 110 ASP A O 1
ATOM 927 N N . LEU A 1 111 ? 24.918 25.236 59.928 1.00 52.67 111 LEU A N 1
ATOM 928 C CA . LEU A 1 111 ? 25.833 25.979 60.779 1.00 48.63 111 LEU A CA 1
ATOM 929 C C . LEU A 1 111 ? 27.274 25.919 60.330 1.00 54.42 111 LEU A C 1
ATOM 930 O O . LEU A 1 111 ? 28.101 26.713 60.775 1.00 61.38 111 LEU A O 1
ATOM 935 N N . ASP A 1 112 ? 27.581 24.982 59.446 1.00 46.03 112 ASP A N 1
ATOM 936 C CA . ASP A 1 112 ? 28.958 24.796 59.029 1.00 41.23 112 ASP A CA 1
ATOM 937 C C . ASP A 1 112 ? 29.252 24.931 57.549 1.00 51.31 112 ASP A C 1
ATOM 938 O O . ASP A 1 112 ? 30.130 24.241 57.036 1.00 48.44 112 ASP A O 1
ATOM 943 N N . GLY A 1 113 ? 28.529 25.802 56.854 1.00 42.35 113 GLY A N 1
ATOM 944 C CA . GLY A 1 113 ? 28.812 26.006 55.444 1.00 49.77 113 GLY A CA 1
ATOM 945 C C . GLY A 1 113 ? 28.341 24.932 54.484 1.00 46.15 113 GLY A C 1
ATOM 946 O O . GLY A 1 113 ? 28.639 24.975 53.290 1.00 55.24 113 GLY A O 1
ATOM 947 N N . HIS A 1 114 ? 27.605 23.958 54.992 1.00 40.34 114 HIS A N 1
ATOM 948 C CA . HIS A 1 114 ? 27.098 22.904 54.137 1.00 38.41 114 HIS A CA 1
ATOM 949 C C . HIS A 1 114 ? 25.805 23.411 53.531 1.00 42.35 114 HIS A C 1
ATOM 950 O O . HIS A 1 114 ? 24.967 23.982 54.234 1.00 41.55 114 HIS A O 1
ATOM 957 N N . ILE A 1 115 ? 25.662 23.221 52.222 1.00 45.20 115 ILE A N 1
ATOM 958 C CA . ILE A 1 115 ? 24.487 23.666 51.485 1.00 35.96 115 ILE A CA 1
ATOM 959 C C . ILE A 1 115 ? 23.308 22.705 51.545 1.00 35.37 115 ILE A C 1
ATOM 960 O O . ILE A 1 115 ? 23.428 21.506 51.271 1.00 36.81 115 ILE A O 1
ATOM 965 N N . ILE A 1 116 ? 22.161 23.255 51.910 1.00 33.28 116 ILE A N 1
ATOM 966 C CA . ILE A 1 116 ? 20.941 22.489 51.969 1.00 28.29 116 ILE A CA 1
ATOM 967 C C . ILE A 1 116 ? 19.976 23.041 50.928 1.00 43.95 116 ILE A C 1
ATOM 968 O O . ILE A 1 116 ? 19.780 24.257 50.844 1.00 48.83 116 ILE A O 1
ATOM 973 N N . GLU A 1 117 ? 19.386 22.158 50.129 1.00 44.77 117 GLU A N 1
ATOM 974 C CA . GLU A 1 117 ? 18.372 22.586 49.182 1.00 47.08 117 GLU A CA 1
ATOM 975 C C . GLU A 1 117 ? 17.096 21.808 49.481 1.00 47.24 117 GLU A C 1
ATOM 976 O O . GLU A 1 117 ? 17.109 20.588 49.648 1.00 38.10 117 GLU A O 1
ATOM 982 N N . VAL A 1 118 ? 15.996 22.531 49.588 1.00 38.33 118 VAL A N 1
ATOM 983 C CA . VAL A 1 118 ? 14.728 21.889 49.785 1.00 42.89 118 VAL A CA 1
ATOM 984 C C . VAL A 1 118 ? 13.832 22.487 48.735 1.00 55.42 118 VAL A C 1
ATOM 985 O O . VAL A 1 118 ? 13.733 23.702 48.602 1.00 63.21 118 VAL A O 1
ATOM 989 N N . GLY A 1 119 ? 13.209 21.610 47.962 1.00 62.79 119 GLY A N 1
ATOM 990 C CA . GLY A 1 119 ? 12.329 22.053 46.906 1.00 65.11 119 GLY A CA 1
ATOM 991 C C . GLY A 1 119 ? 10.969 21.402 47.012 1.00 66.09 119 GLY A C 1
ATOM 992 O O . GLY A 1 119 ? 10.735 20.569 47.892 1.00 61.39 119 GLY A O 1
ATOM 993 N N . GLU A 1 120 ? 10.066 21.805 46.120 1.00 64.12 120 GLU A N 1
ATOM 994 C CA . GLU A 1 120 ? 8.728 21.237 46.081 1.00 59.44 120 GLU A CA 1
ATOM 995 C C . GLU A 1 120 ? 8.901 19.770 45.760 1.00 45.08 120 GLU A C 1
ATOM 996 O O . GLU A 1 120 ? 9.917 19.374 45.204 1.00 37.48 120 GLU A O 1
ATOM 1002 N N . THR A 1 121 ? 7.930 18.950 46.124 1.00 43.12 121 THR A N 1
ATOM 1003 C CA . THR A 1 121 ? 8.039 17.548 45.774 1.00 44.67 121 THR A CA 1
ATOM 1004 C C . THR A 1 121 ? 7.831 17.510 44.267 1.00 46.97 121 THR A C 1
ATOM 1005 O O . THR A 1 121 ? 7.106 18.326 43.726 1.00 48.36 121 THR A O 1
ATOM 1017 N N . SER A 1 123 ? 6.243 15.341 42.406 1.00 65.30 123 SER A N 1
ATOM 1018 C CA . SER A 1 123 ? 4.848 14.994 42.139 1.00 64.01 123 SER A CA 1
ATOM 1019 C C . SER A 1 123 ? 3.920 16.206 42.207 1.00 59.12 123 SER A C 1
ATOM 1020 O O . SER A 1 123 ? 2.884 16.236 41.555 1.00 55.37 123 SER A O 1
ATOM 1023 N N . SER A 1 124 ? 4.283 17.207 42.994 1.00 64.46 124 SER A N 1
ATOM 1024 C CA . SER A 1 124 ? 3.435 18.384 43.089 1.00 60.85 124 SER A CA 1
ATOM 1025 C C . SER A 1 124 ? 3.696 19.334 41.918 1.00 56.05 124 SER A C 1
ATOM 1026 O O . SER A 1 124 ? 2.803 20.064 41.485 1.00 55.52 124 SER A O 1
ATOM 1029 N N . VAL A 1 125 ? 4.920 19.328 41.406 1.00 42.74 125 VAL A N 1
ATOM 1030 C CA . VAL A 1 125 ? 5.242 20.161 40.259 1.00 58.22 125 VAL A CA 1
ATOM 1031 C C . VAL A 1 125 ? 4.435 19.599 39.099 1.00 57.35 125 VAL A C 1
ATOM 1032 O O . VAL A 1 125 ? 3.736 20.331 38.410 1.00 51.85 125 VAL A O 1
ATOM 1036 N N . CYS A 1 126 ? 4.518 18.286 38.914 1.00 56.74 126 CYS A N 1
ATOM 1037 C CA . CYS A 1 126 ? 3.798 17.605 37.849 1.00 57.80 126 CYS A CA 1
ATOM 1038 C C . CYS A 1 126 ? 2.295 17.891 37.908 1.00 64.20 126 CYS A C 1
ATOM 1039 O O . CYS A 1 126 ? 1.683 18.279 36.909 1.00 65.29 126 CYS A O 1
ATOM 1042 N N . ARG A 1 127 ? 1.703 17.677 39.081 1.00 60.51 127 ARG A N 1
ATOM 1043 C CA . ARG A 1 127 ? 0.276 17.889 39.260 1.00 70.18 127 ARG A CA 1
ATOM 1044 C C . ARG A 1 127 ? -0.097 19.337 38.916 1.00 60.23 127 ARG A C 1
ATOM 1045 O O . ARG A 1 127 ? -1.148 19.605 38.310 1.00 67.29 127 ARG A O 1
ATOM 1053 N N . ARG A 1 128 ? 0.780 20.266 39.291 1.00 53.35 128 ARG A N 1
ATOM 1054 C CA . ARG A 1 128 ? 0.527 21.662 39.001 1.00 53.48 128 ARG A CA 1
ATOM 1055 C C . ARG A 1 128 ? 0.360 21.876 37.496 1.00 65.36 128 ARG A C 1
ATOM 1056 O O . ARG A 1 128 ? -0.594 22.556 37.045 1.00 67.59 128 ARG A O 1
ATOM 1064 N N . PHE A 1 129 ? 1.287 21.298 36.727 1.00 59.07 129 PHE A N 1
ATOM 1065 C CA . PHE A 1 129 ? 1.276 21.406 35.272 1.00 66.62 129 PHE A CA 1
ATOM 1066 C C . PHE A 1 129 ? 0.066 20.745 34.638 1.00 75.11 129 PHE A C 1
ATOM 1067 O O . PHE A 1 129 ? -0.465 21.224 33.629 1.00 68.41 129 PHE A O 1
ATOM 1075 N N . LEU A 1 130 ? -0.354 19.633 35.225 1.00 77.80 130 LEU A N 1
ATOM 1076 C CA . LEU A 1 130 ? -1.481 18.886 34.716 1.00 77.19 130 LEU A CA 1
ATOM 1077 C C . LEU A 1 130 ? -2.796 19.590 34.955 1.00 78.95 130 LEU A C 1
ATOM 1078 O O . LEU A 1 130 ? -3.780 19.329 34.269 1.00 85.50 130 LEU A O 1
ATOM 1083 N N . ASP A 1 131 ? -2.810 20.496 35.923 1.00 70.64 131 ASP A N 1
ATOM 1084 C CA . ASP A 1 131 ? -4.028 21.219 36.249 1.00 85.65 131 ASP A CA 1
ATOM 1085 C C . ASP A 1 131 ? -4.174 22.517 35.459 1.00 89.61 131 ASP A C 1
ATOM 1086 O O . ASP A 1 131 ? -5.285 23.012 35.275 1.00 96.56 131 ASP A O 1
ATOM 1091 N N . SER A 1 132 ? -3.062 23.075 34.992 1.00 85.39 132 SER A N 1
ATOM 1092 C CA . SER A 1 132 ? -3.127 24.308 34.220 1.00 83.38 132 SER A CA 1
ATOM 1093 C C . SER A 1 132 ? -3.589 24.005 32.799 1.00 86.27 132 SER A C 1
ATOM 1094 O O . SER A 1 132 ? -3.703 24.901 31.968 1.00 90.47 132 SER A O 1
ATOM 1097 N N . GLY A 1 133 ? -3.844 22.729 32.527 1.00 83.01 133 GLY A N 1
ATOM 1098 C CA . GLY A 1 133 ? -4.355 22.342 31.225 1.00 82.55 133 GLY A CA 1
ATOM 1099 C C . GLY A 1 133 ? -3.491 21.439 30.362 1.00 86.90 133 GLY A C 1
ATOM 1100 O O . GLY A 1 133 ? -3.955 20.915 29.350 1.00 89.51 133 GLY A O 1
ATOM 1101 N N . LEU A 1 134 ? -2.233 21.243 30.749 1.00 87.22 134 LEU A N 1
ATOM 1102 C CA . LEU A 1 134 ? -1.324 20.411 29.958 1.00 83.03 134 LEU A CA 1
ATOM 1103 C C . LEU A 1 134 ? -1.661 18.923 29.987 1.00 74.73 134 LEU A C 1
ATOM 1104 O O . LEU A 1 134 ? -2.163 18.404 30.982 1.00 66.60 134 LEU A O 1
ATOM 1109 N N . SER A 1 135 ? -1.390 18.247 28.877 1.00 75.33 135 SER A N 1
ATOM 1110 C CA . SER A 1 135 ? -1.605 16.813 28.798 1.00 74.41 135 SER A CA 1
ATOM 1111 C C . SER A 1 135 ? -0.444 16.201 29.532 1.00 85.75 135 SER A C 1
ATOM 1112 O O . SER A 1 135 ? 0.540 16.872 29.822 1.00 86.94 135 SER A O 1
ATOM 1115 N N . ILE A 1 136 ? -0.551 14.918 29.825 1.00 84.41 136 ILE A N 1
ATOM 1116 C CA . ILE A 1 136 ? 0.532 14.224 30.495 1.00 76.46 136 ILE A CA 1
ATOM 1117 C C . ILE A 1 136 ? 1.742 14.108 29.571 1.00 66.80 136 ILE A C 1
ATOM 1118 O O . ILE A 1 136 ? 2.884 14.191 30.020 1.00 66.54 136 ILE A O 1
ATOM 1123 N N . ASP A 1 137 ? 1.498 13.938 28.278 1.00 71.36 137 ASP A N 1
ATOM 1124 C CA . ASP A 1 137 ? 2.605 13.837 27.343 1.00 69.15 137 ASP A CA 1
ATOM 1125 C C . ASP A 1 137 ? 3.290 15.184 27.242 1.00 46.64 137 ASP A C 1
ATOM 1126 O O . ASP A 1 137 ? 4.500 15.259 27.078 1.00 40.33 137 ASP A O 1
ATOM 1131 N N . GLU A 1 138 ? 2.504 16.247 27.327 1.00 43.48 138 GLU A N 1
ATOM 1132 C CA . GLU A 1 138 ? 3.046 17.588 27.235 1.00 46.25 138 GLU A CA 1
ATOM 1133 C C . GLU A 1 138 ? 3.897 17.880 28.468 1.00 61.45 138 GLU A C 1
ATOM 1134 O O . GLU A 1 138 ? 5.013 18.397 28.366 1.00 58.49 138 GLU A O 1
ATOM 1140 N N . VAL A 1 139 ? 3.375 17.531 29.637 1.00 51.15 139 VAL A N 1
ATOM 1141 C CA . VAL A 1 139 ? 4.108 17.751 30.870 1.00 51.63 139 VAL A CA 1
ATOM 1142 C C . VAL A 1 139 ? 5.472 17.068 30.806 1.00 64.23 139 VAL A C 1
ATOM 1143 O O . VAL A 1 139 ? 6.499 17.676 31.131 1.00 70.85 139 VAL A O 1
ATOM 1147 N N . ALA A 1 140 ? 5.482 15.810 30.374 1.00 64.28 140 ALA A N 1
ATOM 1148 C CA . ALA A 1 140 ? 6.722 15.055 30.278 1.00 67.67 140 ALA A CA 1
ATOM 1149 C C . ALA A 1 140 ? 7.734 15.772 29.391 1.00 66.72 140 ALA A C 1
ATOM 1150 O O . ALA A 1 140 ? 8.932 15.739 29.662 1.00 61.72 140 ALA A O 1
ATOM 1152 N N . LYS A 1 141 ? 7.252 16.423 28.335 1.00 52.71 141 LYS A N 1
ATOM 1153 C CA . LYS A 1 141 ? 8.134 17.158 27.432 1.00 61.97 141 LYS A CA 1
ATOM 1154 C C . LYS A 1 141 ? 8.547 18.487 28.067 1.00 59.45 141 LYS A C 1
ATOM 1155 O O . LYS A 1 141 ? 9.671 18.951 27.886 1.00 45.70 141 LYS A O 1
ATOM 1161 N N . ARG A 1 142 ? 7.622 19.089 28.812 1.00 57.63 142 ARG A N 1
ATOM 1162 C CA . ARG A 1 142 ? 7.870 20.357 29.484 1.00 53.70 142 ARG A CA 1
ATOM 1163 C C . ARG A 1 142 ? 9.003 20.220 30.501 1.00 52.43 142 ARG A C 1
ATOM 1164 O O . ARG A 1 142 ? 9.777 21.152 30.714 1.00 56.80 142 ARG A O 1
ATOM 1180 N N . ASP A 1 144 ? 11.440 17.722 30.392 1.00 53.68 144 ASP A N 1
ATOM 1181 C CA . ASP A 1 144 ? 12.552 16.937 29.851 1.00 58.04 144 ASP A CA 1
ATOM 1182 C C . ASP A 1 144 ? 12.603 15.517 30.428 1.00 68.73 144 ASP A C 1
ATOM 1183 O O . ASP A 1 144 ? 13.686 14.986 30.671 1.00 74.17 144 ASP A O 1
ATOM 1188 N N . VAL A 1 145 ? 11.447 14.904 30.665 1.00 75.82 145 VAL A N 1
ATOM 1189 C CA . VAL A 1 145 ? 11.418 13.538 31.190 1.00 76.42 145 VAL A CA 1
ATOM 1190 C C . VAL A 1 145 ? 10.371 12.678 30.494 1.00 79.63 145 VAL A C 1
ATOM 1191 O O . VAL A 1 145 ? 9.570 13.170 29.700 1.00 85.21 145 VAL A O 1
ATOM 1195 N N . THR A 1 146 ? 10.381 11.387 30.806 1.00 80.31 146 THR A N 1
ATOM 1196 C CA . THR A 1 146 ? 9.465 10.438 30.184 1.00 88.35 146 THR A CA 1
ATOM 1197 C C . THR A 1 146 ? 8.145 10.298 30.941 1.00 91.28 146 THR A C 1
ATOM 1198 O O . THR A 1 146 ? 8.070 10.575 32.141 1.00 95.58 146 THR A O 1
ATOM 1202 N N . VAL A 1 147 ? 7.107 9.864 30.227 1.00 77.01 147 VAL A N 1
ATOM 1203 C CA . VAL A 1 147 ? 5.791 9.686 30.827 1.00 76.11 147 VAL A CA 1
ATOM 1204 C C . VAL A 1 147 ? 5.845 8.574 31.871 1.00 88.75 147 VAL A C 1
ATOM 1205 O O . VAL A 1 147 ? 5.074 8.580 32.833 1.00 92.91 147 VAL A O 1
ATOM 1209 N N . GLU A 1 148 ? 6.759 7.623 31.684 1.00 94.23 148 GLU A N 1
ATOM 1210 C CA . GLU A 1 148 ? 6.931 6.545 32.655 1.00 100.55 148 GLU A CA 1
ATOM 1211 C C . GLU A 1 148 ? 7.251 7.172 34.004 1.00 94.23 148 GLU A C 1
ATOM 1212 O O . GLU A 1 148 ? 6.631 6.847 35.019 1.00 92.69 148 GLU A O 1
ATOM 1218 N N . TYR A 1 149 ? 8.230 8.074 33.998 1.00 89.16 149 TYR A N 1
ATOM 1219 C CA . TYR A 1 149 ? 8.656 8.743 35.213 1.00 87.81 149 TYR A CA 1
ATOM 1220 C C . TYR A 1 149 ? 7.511 9.431 35.927 1.00 81.20 149 TYR A C 1
ATOM 1221 O O . TYR A 1 149 ? 7.275 9.197 37.112 1.00 89.65 149 TYR A O 1
ATOM 1230 N N . ILE A 1 150 ? 6.806 10.291 35.206 1.00 76.05 150 ILE A N 1
ATOM 1231 C CA . ILE A 1 150 ? 5.714 11.039 35.799 1.00 74.69 150 ILE A CA 1
ATOM 1232 C C . ILE A 1 150 ? 4.654 10.165 36.466 1.00 80.82 150 ILE A C 1
ATOM 1233 O O . ILE A 1 150 ? 4.115 10.527 37.515 1.00 80.55 150 ILE A O 1
ATOM 1238 N N . GLU A 1 151 ? 4.360 9.009 35.879 1.00 85.69 151 GLU A N 1
ATOM 1239 C CA . GLU A 1 151 ? 3.345 8.132 36.456 1.00 90.13 151 GLU A CA 1
ATOM 1240 C C . GLU A 1 151 ? 3.771 7.520 37.792 1.00 92.31 151 GLU A C 1
ATOM 1241 O O . GLU A 1 151 ? 2.926 7.201 38.635 1.00 92.41 151 GLU A O 1
ATOM 1247 N N . SER A 1 152 ? 5.076 7.371 37.999 1.00 90.98 152 SER A N 1
ATOM 1248 C CA . SER A 1 152 ? 5.560 6.807 39.251 1.00 91.90 152 SER A CA 1
ATOM 1249 C C . SER A 1 152 ? 5.342 7.801 40.382 1.00 91.44 152 SER A C 1
ATOM 1250 O O . SER A 1 152 ? 4.624 7.513 41.343 1.00 94.29 152 SER A O 1
ATOM 1253 N N . VAL A 1 153 ? 5.945 8.979 40.248 1.00 81.54 153 VAL A N 1
ATOM 1254 C CA . VAL A 1 153 ? 5.827 10.018 41.259 1.00 74.56 153 VAL A CA 1
ATOM 1255 C C . VAL A 1 153 ? 4.392 10.395 41.571 1.00 83.03 153 VAL A C 1
ATOM 1256 O O . VAL A 1 153 ? 4.102 10.800 42.693 1.00 96.10 153 VAL A O 1
ATOM 1260 N N . LEU A 1 154 ? 3.489 10.274 40.602 1.00 83.96 154 LEU A N 1
ATOM 1261 C CA . LEU A 1 154 ? 2.103 10.644 40.864 1.00 84.05 154 LEU A CA 1
ATOM 1262 C C . LEU A 1 154 ? 1.351 9.642 41.734 1.00 93.72 154 LEU A C 1
ATOM 1263 O O . LEU A 1 154 ? 0.210 9.882 42.134 1.00 99.27 154 LEU A O 1
ATOM 1268 N N . GLU A 1 155 ? 1.990 8.516 42.024 1.00 102.66 155 GLU A N 1
ATOM 1269 C CA . GLU A 1 155 ? 1.393 7.544 42.921 1.00 119.18 155 GLU A CA 1
ATOM 1270 C C . 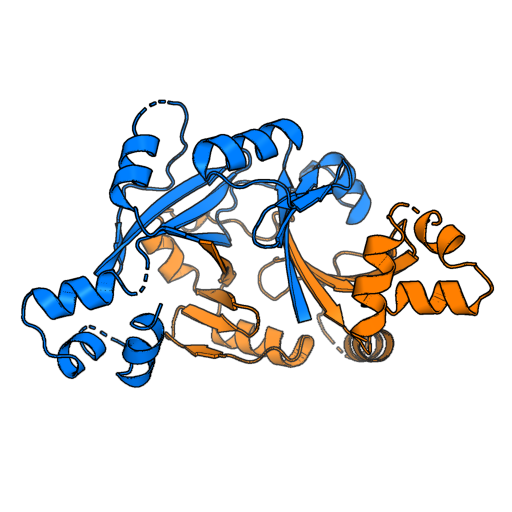GLU A 1 155 ? 2.132 7.616 44.253 1.00 119.30 155 GLU A C 1
ATOM 1271 O O . GLU A 1 155 ? 2.378 6.604 44.909 1.00 119.14 155 GLU A O 1
ATOM 1277 N N . LEU A 1 156 ? 2.485 8.834 44.641 1.00 113.23 156 LEU A N 1
ATOM 1278 C CA . LEU A 1 156 ? 3.199 9.069 45.877 1.00 107.32 156 LEU A CA 1
ATOM 1279 C C . LEU A 1 156 ? 2.618 10.289 46.592 1.00 102.06 156 LEU A C 1
ATOM 1280 O O . LEU A 1 156 ? 2.781 10.364 47.827 1.00 100.70 156 LEU A O 1
ATOM 1293 N N . LYS B 1 2 ? 11.746 15.270 53.225 1.00 57.69 2 LYS B N 1
ATOM 1294 C CA . LYS B 1 2 ? 12.282 13.958 52.915 1.00 56.49 2 LYS B CA 1
ATOM 1295 C C . LYS B 1 2 ? 13.650 14.156 52.292 1.00 58.23 2 LYS B C 1
ATOM 1296 O O . LYS B 1 2 ? 13.807 14.914 51.333 1.00 50.41 2 LYS B O 1
ATOM 1302 N N . PHE B 1 3 ? 14.651 13.498 52.856 1.00 57.16 3 PHE B N 1
ATOM 1303 C CA . PHE B 1 3 ? 15.989 13.606 52.305 1.00 50.46 3 PHE B CA 1
ATOM 1304 C C . PHE B 1 3 ? 16.056 12.653 51.128 1.00 48.56 3 PHE B C 1
ATOM 1305 O O . PHE B 1 3 ? 15.812 11.453 51.281 1.00 52.03 3 PHE B O 1
ATOM 1313 N N . LEU B 1 4 ? 16.410 13.189 49.964 1.00 44.53 4 LEU B N 1
ATOM 1314 C CA . LEU B 1 4 ? 16.452 12.395 48.751 1.00 42.29 4 LEU B CA 1
ATOM 1315 C C . LEU B 1 4 ? 17.799 12.193 48.074 1.00 50.27 4 LEU B C 1
ATOM 1316 O O . LEU B 1 4 ? 18.101 11.091 47.611 1.00 56.41 4 LEU B O 1
ATOM 1321 N N . ASN B 1 5 ? 18.602 13.251 48.008 1.00 47.21 5 ASN B N 1
ATOM 1322 C CA . ASN B 1 5 ? 19.869 13.195 47.289 1.00 48.62 5 ASN B CA 1
ATOM 1323 C C . ASN B 1 5 ? 21.056 13.925 47.895 1.00 50.41 5 ASN B C 1
ATOM 1324 O O . ASN B 1 5 ? 20.917 15.012 48.465 1.00 42.61 5 ASN B O 1
ATOM 1329 N N . VAL B 1 6 ? 22.234 13.320 47.761 1.00 50.70 6 VAL B N 1
ATOM 1330 C CA . VAL B 1 6 ? 23.460 14.005 48.124 1.00 50.50 6 VAL B CA 1
ATOM 1331 C C . VAL B 1 6 ? 24.040 14.370 46.765 1.00 49.11 6 VAL B C 1
ATOM 1332 O O . VAL B 1 6 ? 24.191 13.519 45.876 1.00 53.48 6 VAL B O 1
ATOM 1336 N N . LEU B 1 7 ? 24.333 15.645 46.599 1.00 42.58 7 LEU B N 1
ATOM 1337 C CA . LEU B 1 7 ? 24.867 16.107 45.350 1.00 37.35 7 LEU B CA 1
ATOM 1338 C C . LEU B 1 7 ? 26.316 16.469 45.537 1.00 42.89 7 LEU B C 1
ATOM 1339 O O . LEU B 1 7 ? 26.678 17.136 46.511 1.00 43.42 7 LEU B O 1
ATOM 1344 N N . ILE B 1 8 ? 27.159 16.021 44.617 1.00 27.51 8 ILE B N 1
ATOM 1345 C CA . ILE B 1 8 ? 28.559 16.386 44.707 1.00 30.77 8 ILE B CA 1
ATOM 1346 C C . ILE B 1 8 ? 28.907 17.092 43.423 1.00 50.15 8 ILE B C 1
ATOM 1347 O O . ILE B 1 8 ? 28.446 16.691 42.353 1.00 44.18 8 ILE B O 1
ATOM 1352 N N . VAL B 1 9 ? 29.711 18.145 43.522 1.00 47.24 9 VAL B N 1
ATOM 1353 C CA . VAL B 1 9 ? 30.082 18.897 42.337 1.00 42.76 9 VAL B CA 1
ATOM 1354 C C . VAL B 1 9 ? 31.363 18.345 41.722 1.00 50.29 9 VAL B C 1
ATOM 1355 O O . VAL B 1 9 ? 32.355 18.138 42.420 1.00 52.48 9 VAL B O 1
ATOM 1359 N N . VAL B 1 10 ? 31.329 18.079 40.420 1.00 40.47 10 VAL B N 1
ATOM 1360 C CA . VAL B 1 10 ? 32.500 17.543 39.750 1.00 55.01 10 VAL B CA 1
ATOM 1361 C C . VAL B 1 10 ? 32.878 18.372 38.541 1.00 56.48 10 VAL B C 1
ATOM 1362 O O . VAL B 1 10 ? 32.036 19.022 37.925 1.00 50.42 10 VAL B O 1
ATOM 1366 N N . GLU B 1 11 ? 34.158 18.320 38.205 1.00 56.74 11 GLU B N 1
ATOM 1367 C CA . GLU B 1 11 ? 34.705 19.086 37.097 1.00 66.25 11 GLU B CA 1
ATOM 1368 C C . GLU B 1 11 ? 34.296 18.511 35.757 1.00 57.89 11 GLU B C 1
ATOM 1369 O O . GLU B 1 11 ? 34.093 19.243 34.791 1.00 51.95 11 GLU B O 1
ATOM 1375 N N . ASP B 1 12 ? 34.146 17.193 35.712 1.00 60.23 12 ASP B N 1
ATOM 1376 C CA . ASP B 1 12 ? 33.839 16.508 34.464 1.00 53.02 12 ASP B CA 1
ATOM 1377 C C . ASP B 1 12 ? 32.903 15.326 34.658 1.00 49.48 12 ASP B C 1
ATOM 1378 O O . ASP B 1 12 ? 33.306 14.273 35.148 1.00 49.13 12 ASP B O 1
ATOM 1383 N N . ILE B 1 13 ? 31.660 15.496 34.241 1.00 52.34 13 ILE B N 1
ATOM 1384 C CA . ILE B 1 13 ? 30.649 14.470 34.425 1.00 55.82 13 ILE B CA 1
ATOM 1385 C C . ILE B 1 13 ? 30.982 13.080 33.889 1.00 55.85 13 ILE B C 1
ATOM 1386 O O . ILE B 1 13 ? 30.765 12.082 34.566 1.00 44.23 13 ILE B O 1
ATOM 1391 N N . GLU B 1 14 ? 31.514 13.003 32.677 1.00 63.85 14 GLU B N 1
ATOM 1392 C CA . GLU B 1 14 ? 31.826 11.702 32.079 1.00 56.24 14 GLU B CA 1
ATOM 1393 C C . GLU B 1 14 ? 32.975 10.985 32.772 1.00 52.10 14 GLU B C 1
ATOM 1394 O O . GLU B 1 14 ? 32.973 9.756 32.901 1.00 50.10 14 GLU B O 1
ATOM 1400 N N . LYS B 1 15 ? 33.953 11.759 33.227 1.00 54.57 15 LYS B N 1
ATOM 1401 C CA . LYS B 1 15 ? 35.091 11.186 33.924 1.00 50.75 15 LYS B CA 1
ATOM 1402 C C . LYS B 1 15 ? 34.686 10.688 35.299 1.00 56.93 15 LYS B C 1
ATOM 1403 O O . LYS B 1 15 ? 35.185 9.655 35.755 1.00 67.32 15 LYS B O 1
ATOM 1409 N N . SER B 1 16 ? 33.789 11.413 35.962 1.00 51.66 16 SER B N 1
ATOM 1410 C CA . SER B 1 16 ? 33.361 11.005 37.290 1.00 54.98 16 SER B CA 1
ATOM 1411 C C . SER B 1 16 ? 32.512 9.756 37.206 1.00 55.81 16 SER B C 1
ATOM 1412 O O . SER B 1 16 ? 32.667 8.851 38.024 1.00 57.93 16 SER B O 1
ATOM 1415 N N . LYS B 1 17 ? 31.610 9.715 36.227 1.00 43.56 17 LYS B N 1
ATOM 1416 C CA . LYS B 1 17 ? 30.743 8.557 36.024 1.00 46.47 17 LYS B CA 1
ATOM 1417 C C . LYS B 1 17 ? 31.605 7.329 35.836 1.00 54.24 17 LYS B C 1
ATOM 1418 O O . LYS B 1 17 ? 3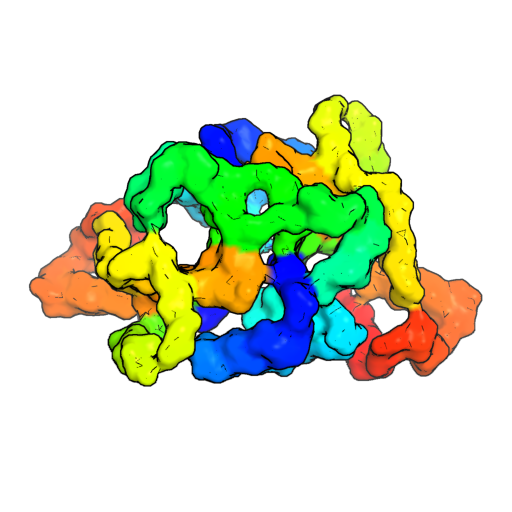1.270 6.243 36.301 1.00 60.60 17 LYS B O 1
ATOM 1424 N N . LYS B 1 18 ? 32.707 7.512 35.124 1.00 44.15 18 LYS B N 1
ATOM 1425 C CA . LYS B 1 18 ? 33.626 6.429 34.847 1.00 44.73 18 LYS B CA 1
ATOM 1426 C C . LYS B 1 18 ? 34.357 6.034 36.116 1.00 47.67 18 LYS B C 1
ATOM 1427 O O . LYS B 1 18 ? 34.489 4.848 36.437 1.00 50.59 18 LYS B O 1
ATOM 1433 N N . PHE B 1 19 ? 34.839 7.039 36.840 1.00 45.72 19 PHE B N 1
ATOM 1434 C CA . PHE B 1 19 ? 35.555 6.785 38.086 1.00 53.31 19 PHE B CA 1
ATOM 1435 C C . PHE B 1 19 ? 34.676 6.012 39.050 1.00 51.23 19 PHE B C 1
ATOM 1436 O O . PHE B 1 19 ? 35.095 5.018 39.641 1.00 49.43 19 PHE B O 1
ATOM 1444 N N . TYR B 1 20 ? 33.449 6.473 39.224 1.00 42.26 20 TYR B N 1
ATOM 1445 C CA . TYR B 1 20 ? 32.581 5.776 40.141 1.00 46.34 20 TYR B CA 1
AT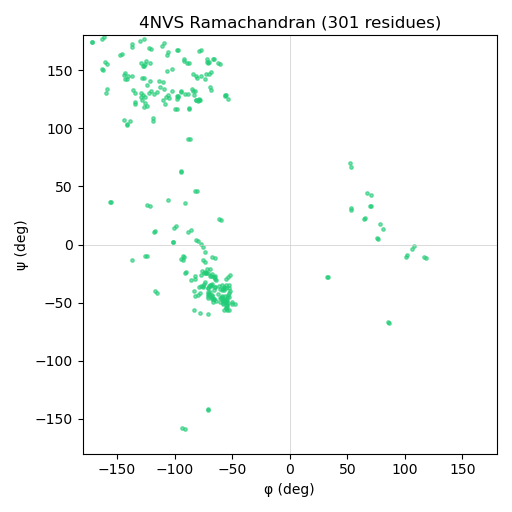OM 1446 C C . TYR B 1 20 ? 32.224 4.402 39.610 1.00 51.46 20 TYR B C 1
ATOM 1447 O O . TYR B 1 20 ? 31.919 3.492 40.386 1.00 43.57 20 TYR B O 1
ATOM 1456 N N . TYR B 1 21 ? 32.273 4.227 38.293 1.00 50.13 21 TYR B N 1
ATOM 1457 C CA . TYR B 1 21 ? 31.938 2.914 37.785 1.00 51.00 21 TYR B CA 1
ATOM 1458 C C . TYR B 1 21 ? 33.108 1.958 37.857 1.00 44.97 21 TYR B C 1
ATOM 1459 O O . TYR B 1 21 ? 32.945 0.808 38.256 1.00 52.03 21 TYR B O 1
ATOM 1468 N N . ASP B 1 22 ? 34.284 2.425 37.457 1.00 37.35 22 ASP B N 1
ATOM 1469 C CA . ASP B 1 22 ? 35.462 1.570 37.477 1.00 45.66 22 ASP B CA 1
ATOM 1470 C C . ASP B 1 22 ? 35.868 1.172 38.894 1.00 54.63 22 ASP B C 1
ATOM 1471 O O . ASP B 1 22 ? 36.148 0.005 39.166 1.00 51.22 22 ASP B O 1
ATOM 1476 N N . VAL B 1 23 ? 35.903 2.164 39.779 1.00 55.05 23 VAL B N 1
ATOM 1477 C CA . VAL B 1 23 ? 36.318 1.981 41.160 1.00 66.39 23 VAL B CA 1
ATOM 1478 C C . VAL B 1 23 ? 35.263 1.359 42.058 1.00 62.91 23 VAL B C 1
ATOM 1479 O O . VAL B 1 23 ? 35.480 0.295 42.628 1.00 54.52 23 VAL B O 1
ATOM 1483 N N . LEU B 1 24 ? 34.112 2.004 42.176 1.00 53.73 24 LEU B N 1
ATOM 1484 C CA . LEU B 1 24 ? 33.095 1.492 43.080 1.00 49.11 24 LEU B CA 1
ATOM 1485 C C . LEU B 1 24 ? 32.075 0.566 42.439 1.00 55.37 24 LEU B C 1
ATOM 1486 O O . LEU B 1 24 ? 31.340 -0.118 43.134 1.00 55.97 24 LEU B O 1
ATOM 1491 N N . GLY B 1 25 ? 32.028 0.531 41.116 1.00 54.31 25 GLY B N 1
ATOM 1492 C CA . GLY B 1 25 ? 31.061 -0.325 40.455 1.00 56.05 25 GLY B CA 1
ATOM 1493 C C . GLY B 1 25 ? 29.698 0.334 40.414 1.00 56.41 25 GLY B C 1
ATOM 1494 O O . GLY B 1 25 ? 28.683 -0.298 40.118 1.00 56.64 25 GLY B O 1
ATOM 1495 N N . LEU B 1 26 ? 29.675 1.627 40.708 1.00 55.50 26 LEU B N 1
ATOM 1496 C CA . LEU B 1 26 ? 28.432 2.382 40.731 1.00 57.91 26 LEU B CA 1
ATOM 1497 C C . LEU B 1 26 ? 27.930 2.760 39.350 1.00 65.82 26 LEU B C 1
ATOM 1498 O O . LEU B 1 26 ? 28.645 3.415 38.594 1.00 68.61 26 LEU B O 1
ATOM 1503 N N . LYS B 1 27 ? 26.696 2.381 39.021 1.00 71.52 27 LYS B N 1
ATOM 1504 C CA . LYS B 1 27 ? 26.170 2.725 37.703 1.00 69.98 27 LYS B CA 1
ATOM 1505 C C . LYS B 1 27 ? 25.120 3.832 37.774 1.00 63.15 27 LYS B C 1
ATOM 1506 O O . LYS B 1 27 ? 24.592 4.134 38.841 1.00 45.84 27 LYS B O 1
ATOM 1512 N N . VAL B 1 28 ? 24.838 4.448 36.633 1.00 49.68 28 VAL B N 1
ATOM 1513 C CA . VAL B 1 28 ? 23.863 5.524 36.564 1.00 50.02 28 VAL B CA 1
ATOM 1514 C C . VAL B 1 28 ? 22.453 4.959 36.596 1.00 61.53 28 VAL B C 1
ATOM 1515 O O . VAL B 1 28 ? 22.197 3.883 36.063 1.00 54.99 28 VAL B O 1
ATOM 1519 N N . ILE B 1 29 ? 21.544 5.686 37.239 1.00 70.97 29 ILE B N 1
ATOM 1520 C CA . ILE B 1 29 ? 20.149 5.270 37.331 1.00 59.10 29 ILE B CA 1
ATOM 1521 C C . ILE B 1 29 ? 19.212 6.363 36.824 1.00 46.62 29 ILE B C 1
ATOM 1522 O O . ILE B 1 29 ? 18.018 6.145 36.662 1.00 47.85 29 ILE B O 1
ATOM 1527 N N . CYS B 1 30 ? 19.756 7.548 36.590 1.00 39.07 30 CYS B N 1
ATOM 1528 C CA . CYS B 1 30 ? 18.972 8.652 36.051 1.00 50.97 30 CYS B CA 1
ATOM 1529 C C . CYS B 1 30 ? 19.936 9.646 35.415 1.00 65.67 30 CYS B C 1
ATOM 1530 O O . CYS B 1 30 ? 20.955 10.003 36.013 1.00 64.89 30 CYS B O 1
ATOM 1533 N N . ASP B 1 31 ? 19.610 10.097 34.205 1.00 61.50 31 ASP B N 1
ATOM 1534 C CA . ASP B 1 31 ? 20.490 11.000 33.467 1.00 63.13 31 ASP B CA 1
ATOM 1535 C C . ASP B 1 31 ? 19.803 12.268 32.954 1.00 75.22 31 ASP B C 1
ATOM 1536 O O . ASP B 1 31 ? 18.806 12.194 32.230 1.00 73.92 31 ASP B O 1
ATOM 1541 N N . PHE B 1 32 ? 20.344 13.427 33.331 1.00 80.52 32 PHE B N 1
ATOM 1542 C CA . PHE B 1 32 ? 19.836 14.724 32.867 1.00 83.68 32 PHE B CA 1
ATOM 1543 C C . PHE B 1 32 ? 20.971 15.388 32.094 1.00 80.46 32 PHE B C 1
ATOM 1544 O O . PHE B 1 32 ? 20.911 16.578 31.780 1.00 80.07 32 PHE B O 1
ATOM 1552 N N . GLY B 1 33 ? 22.019 14.607 31.829 1.00 82.81 33 GLY B N 1
ATOM 1553 C CA . GLY B 1 33 ? 23.175 15.086 31.081 1.00 84.52 33 GLY B CA 1
ATOM 1554 C C . GLY B 1 33 ? 24.261 15.793 31.879 1.00 81.86 33 GLY B C 1
ATOM 1555 O O . GLY B 1 33 ? 25.393 15.303 31.997 1.00 67.90 33 GLY B O 1
ATOM 1556 N N . GLU B 1 34 ? 23.913 16.966 32.402 1.00 87.79 34 GLU B N 1
ATOM 1557 C CA . GLU B 1 34 ? 24.818 17.791 33.198 1.00 97.11 34 GLU B CA 1
ATOM 1558 C C . GLU B 1 34 ? 24.674 17.451 34.689 1.00 93.61 34 GLU B C 1
ATOM 1559 O O . GLU B 1 34 ? 25.476 17.873 35.535 1.00 86.20 34 GLU B O 1
ATOM 1565 N N . ASN B 1 35 ? 23.638 16.678 34.991 1.00 88.20 35 ASN B N 1
ATOM 1566 C CA . ASN B 1 35 ? 23.365 16.241 36.348 1.00 76.43 35 ASN B CA 1
ATOM 1567 C C . ASN B 1 35 ? 22.950 14.783 36.264 1.00 59.64 35 ASN B C 1
ATOM 1568 O O . ASN B 1 35 ? 21.854 14.474 35.830 1.00 58.89 35 ASN B O 1
ATOM 1573 N N . VAL B 1 36 ? 23.830 13.888 36.679 1.00 44.78 36 VAL B N 1
ATOM 1574 C CA . VAL B 1 36 ? 23.539 12.472 36.595 1.00 39.45 36 VAL B CA 1
ATOM 1575 C C . VAL B 1 36 ? 23.418 11.856 37.996 1.00 51.89 36 VAL B C 1
ATOM 1576 O O . VAL B 1 36 ? 24.163 12.218 38.914 1.00 46.28 36 VAL B O 1
ATOM 1580 N N . VAL B 1 37 ? 22.462 10.940 38.164 1.00 48.93 37 VAL B N 1
ATOM 1581 C CA . VAL B 1 37 ? 22.251 10.291 39.458 1.00 51.31 37 VAL B CA 1
ATOM 1582 C C . VAL B 1 37 ? 22.731 8.843 39.422 1.00 57.23 37 VAL B C 1
ATOM 1583 O O . VAL B 1 37 ? 22.345 8.068 38.542 1.00 60.54 37 VAL B O 1
ATOM 1587 N N . LEU B 1 38 ? 23.580 8.502 40.389 1.00 53.26 38 LEU B N 1
ATOM 1588 C CA . LEU B 1 38 ? 24.173 7.179 40.519 1.00 43.72 38 LEU B CA 1
ATOM 1589 C C . LEU B 1 38 ? 23.386 6.366 41.513 1.00 49.20 38 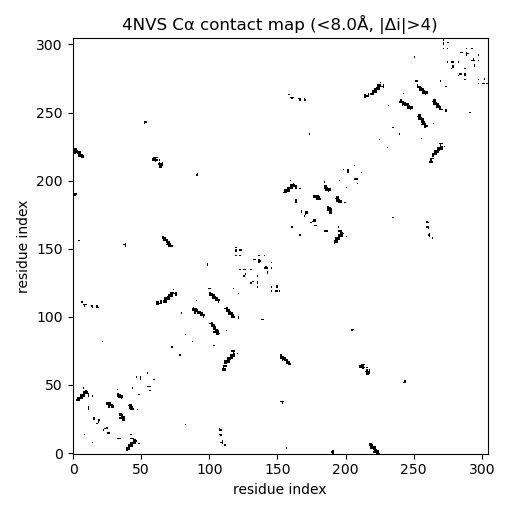LEU B C 1
ATOM 1590 O O . LEU B 1 38 ? 22.569 6.910 42.263 1.00 43.63 38 LEU B O 1
ATOM 1595 N N . GLU B 1 39 ? 23.655 5.066 41.537 1.00 52.31 39 GLU B N 1
ATOM 1596 C CA . GLU B 1 39 ? 22.996 4.176 42.482 1.00 51.41 39 GLU B CA 1
ATOM 1597 C C . GLU B 1 39 ? 23.214 4.709 43.889 1.00 53.05 39 GLU B C 1
ATOM 1598 O O . GLU B 1 39 ? 24.339 4.987 44.285 1.00 54.07 39 GLU B O 1
ATOM 1604 N N . GLY B 1 40 ? 22.135 4.853 44.640 1.00 47.22 40 GLY B N 1
ATOM 1605 C CA . GLY B 1 40 ? 22.247 5.361 45.993 1.00 48.54 40 GLY B CA 1
ATOM 1606 C C . GLY B 1 40 ? 21.746 6.784 46.070 1.00 51.18 40 GLY B C 1
ATOM 1607 O O . GLY B 1 40 ? 21.675 7.370 47.149 1.00 53.63 40 GLY B O 1
ATOM 1608 N N . ASN B 1 41 ? 21.389 7.331 44.914 1.00 43.62 41 ASN B N 1
ATOM 1609 C CA . ASN B 1 41 ? 20.916 8.701 44.805 1.00 43.28 41 ASN B CA 1
ATOM 1610 C C . ASN B 1 41 ? 22.028 9.715 45.040 1.00 44.42 41 ASN B C 1
ATOM 1611 O O . ASN B 1 41 ? 21.850 10.716 45.731 1.00 50.72 41 ASN B O 1
ATOM 1616 N N . ILE B 1 42 ? 23.186 9.437 44.464 1.00 38.23 42 ILE B N 1
ATOM 1617 C CA . ILE B 1 42 ? 24.315 10.344 44.554 1.00 51.77 42 ILE B CA 1
ATOM 1618 C C . ILE B 1 42 ? 24.259 11.096 43.247 1.00 55.57 42 ILE B C 1
ATOM 1619 O O . ILE B 1 42 ? 24.390 10.495 42.187 1.00 62.88 42 ILE B O 1
ATOM 1624 N N . SER B 1 43 ? 24.049 12.401 43.311 1.00 53.25 43 SER B N 1
ATOM 1625 C CA . SER B 1 43 ? 23.951 13.183 42.094 1.00 55.82 43 SER B CA 1
ATOM 1626 C C . SER B 1 43 ? 25.256 13.866 41.767 1.00 60.31 43 SER B C 1
ATOM 1627 O O . SER B 1 43 ? 25.829 14.556 42.617 1.00 60.39 43 SER B O 1
ATOM 1630 N N . LEU B 1 44 ? 25.724 13.673 40.536 1.00 55.45 44 LEU B N 1
ATOM 1631 C CA . LEU B 1 44 ? 26.943 14.323 40.080 1.00 54.13 44 LEU B CA 1
ATOM 1632 C C . LEU B 1 44 ? 26.505 15.601 39.374 1.00 56.50 44 LEU B C 1
ATOM 1633 O O . LEU B 1 44 ? 25.594 15.579 38.560 1.00 55.33 44 LEU B O 1
ATOM 1638 N N . GLN B 1 45 ? 27.147 16.714 39.697 1.00 61.16 45 GLN B N 1
ATOM 1639 C CA . GLN B 1 45 ? 26.789 18.002 39.120 1.00 59.65 45 GLN B CA 1
ATOM 1640 C C . GLN B 1 45 ? 28.005 18.691 38.516 1.00 57.49 45 GLN B C 1
ATOM 1641 O O . GLN B 1 45 ? 29.040 18.836 39.168 1.00 45.74 45 GLN B O 1
ATOM 1647 N N . GLU B 1 46 ? 27.881 19.121 37.267 1.00 58.82 46 GLU B N 1
ATOM 1648 C CA . GLU B 1 46 ? 28.988 19.786 36.595 1.00 58.66 46 GLU B CA 1
ATOM 1649 C C . GLU B 1 46 ? 29.216 21.164 37.227 1.00 54.34 46 GLU B C 1
ATOM 1650 O O . GLU B 1 46 ? 28.271 21.900 37.491 1.00 42.99 46 GLU B O 1
ATOM 1656 N N . LYS B 1 47 ? 30.476 21.495 37.478 1.00 53.84 47 LYS B N 1
ATOM 1657 C CA . LYS B 1 47 ? 30.827 22.742 38.141 1.00 47.61 47 LYS B CA 1
ATOM 1658 C C . LYS B 1 47 ? 30.342 24.025 37.472 1.00 50.20 47 LYS B C 1
ATOM 1659 O O . LYS B 1 47 ? 29.661 24.842 38.094 1.00 51.83 47 LYS B O 1
ATOM 1665 N N . LYS B 1 48 ? 30.713 24.222 36.211 1.00 63.61 48 LYS B N 1
ATOM 1666 C CA . LYS B 1 48 ? 30.305 25.424 35.477 1.00 72.98 48 LYS B CA 1
ATOM 1667 C C . LYS B 1 48 ? 28.812 25.718 35.627 1.00 66.62 48 LYS B C 1
ATOM 1668 O O . LYS B 1 48 ? 28.403 26.833 35.972 1.00 63.37 48 LYS B O 1
ATOM 1674 N N . LEU B 1 49 ? 28.006 24.697 35.365 1.00 53.32 49 LEU B N 1
ATOM 1675 C CA . LEU B 1 49 ? 26.565 24.801 35.492 1.00 58.60 49 LEU B CA 1
ATOM 1676 C C . LEU B 1 49 ? 26.230 25.157 36.953 1.00 66.53 49 LEU B C 1
ATOM 1677 O O . LEU B 1 49 ? 25.424 26.057 37.231 1.00 73.98 49 LEU B O 1
ATOM 1682 N N . TRP B 1 50 ? 26.871 24.455 37.881 1.00 48.46 50 TRP B N 1
ATOM 1683 C CA . TRP B 1 50 ? 26.641 24.684 39.293 1.00 53.34 50 TRP B CA 1
ATOM 1684 C C . TRP B 1 50 ? 26.826 26.163 39.644 1.00 60.88 50 TRP B C 1
ATOM 1685 O O . TRP B 1 50 ? 26.006 26.746 40.364 1.00 63.56 50 TRP B O 1
ATOM 1696 N N . LEU B 1 51 ? 27.892 26.771 39.128 1.00 60.20 51 LEU B N 1
ATOM 1697 C CA . LEU B 1 51 ? 28.166 28.181 39.387 1.00 57.32 51 LEU B CA 1
ATOM 1698 C C . LEU B 1 51 ? 26.962 29.069 39.092 1.00 60.35 51 LEU B C 1
ATOM 1699 O O . LEU B 1 51 ? 26.677 30.006 39.837 1.00 61.41 51 LEU B O 1
ATOM 1704 N N . GLU B 1 52 ? 26.253 28.775 38.008 1.00 60.33 52 GLU B N 1
ATOM 1705 C CA . GLU B 1 52 ? 25.092 29.577 37.649 1.00 60.23 52 GLU B CA 1
ATOM 1706 C C . GLU B 1 52 ? 23.954 29.327 38.631 1.00 59.62 52 GLU B C 1
ATOM 1707 O O . GLU B 1 52 ? 23.307 30.274 39.094 1.00 50.54 52 GLU B O 1
ATOM 1713 N N . PHE B 1 53 ? 23.726 28.057 38.960 1.00 54.45 53 PHE B N 1
ATOM 1714 C CA . PHE B 1 53 ? 22.649 27.681 39.871 1.00 63.15 53 PHE B CA 1
ATOM 1715 C C . PHE B 1 53 ? 22.655 28.384 41.222 1.00 60.88 53 PHE B C 1
ATOM 1716 O O . PHE B 1 53 ? 21.616 28.860 41.677 1.00 58.54 53 PHE B O 1
ATOM 1724 N N . ILE B 1 54 ? 23.815 28.429 41.870 1.00 56.04 54 ILE B N 1
ATOM 1725 C CA . ILE B 1 54 ? 23.927 29.034 43.199 1.00 67.50 54 ILE B CA 1
ATOM 1726 C C . ILE B 1 54 ? 24.523 30.440 43.163 1.00 65.47 54 ILE B C 1
ATOM 1727 O O . ILE B 1 54 ? 24.730 31.077 44.205 1.00 52.76 54 ILE B O 1
ATOM 1732 N N . ASN B 1 55 ? 24.805 30.907 41.951 1.00 66.39 55 ASN B N 1
ATOM 1733 C CA . ASN B 1 55 ? 25.342 32.244 41.728 1.00 64.72 55 ASN B CA 1
ATOM 1734 C C . ASN B 1 55 ? 26.597 32.592 42.539 1.00 71.57 55 ASN B C 1
ATOM 1735 O O . ASN B 1 55 ? 26.577 33.462 43.416 1.00 75.69 55 ASN B O 1
ATOM 1740 N N . LYS B 1 56 ? 27.688 31.904 42.233 1.00 70.33 56 LYS B N 1
ATOM 1741 C CA . LYS B 1 56 ? 28.964 32.134 42.891 1.00 72.54 56 LYS B CA 1
ATOM 1742 C C . LYS B 1 56 ? 30.038 32.113 41.788 1.00 71.29 56 LYS B C 1
ATOM 1743 O O . LYS B 1 56 ? 29.923 31.364 40.808 1.00 63.88 56 LYS B O 1
ATOM 1749 N N . SER B 1 57 ? 31.069 32.942 41.932 1.00 67.61 57 SER B N 1
ATOM 1750 C CA . SER B 1 57 ? 32.139 32.970 40.944 1.00 72.33 57 SER B CA 1
ATOM 1751 C C . SER B 1 57 ? 32.954 31.688 41.108 1.00 79.25 57 SER B C 1
ATOM 1752 O O . SER B 1 57 ? 32.937 31.075 42.176 1.00 73.55 57 SER B O 1
ATOM 1755 N N . ASP B 1 58 ? 33.659 31.277 40.056 1.00 80.73 58 ASP B N 1
ATOM 1756 C CA . ASP B 1 58 ? 34.455 30.053 40.118 1.00 80.27 58 ASP B CA 1
ATOM 1757 C C . ASP B 1 58 ? 35.397 29.993 41.318 1.00 82.29 58 ASP B C 1
ATOM 1758 O O . ASP B 1 58 ? 35.753 28.910 41.784 1.00 82.35 58 ASP B O 1
ATOM 1763 N N . SER B 1 59 ? 35.802 31.156 41.816 1.00 85.51 59 SER B N 1
ATOM 1764 C CA . SER B 1 59 ? 36.714 31.225 42.956 1.00 91.64 59 SER B CA 1
ATOM 1765 C C . SER B 1 59 ? 36.023 30.869 44.272 1.00 82.46 59 SER B C 1
ATOM 1766 O O . SER B 1 59 ? 36.677 30.440 45.226 1.00 76.76 59 SER B O 1
ATOM 1769 N N . GLU B 1 60 ? 34.703 31.037 44.313 1.00 75.96 60 GLU B N 1
ATOM 1770 C CA . GLU B 1 60 ? 33.923 30.744 45.512 1.00 71.45 60 GLU B CA 1
ATOM 1771 C C . GLU B 1 60 ? 33.591 29.252 45.679 1.00 71.36 60 GLU B C 1
ATOM 1772 O O . GLU B 1 60 ? 32.878 28.866 46.609 1.00 72.08 60 GLU B O 1
ATOM 1778 N N . VAL B 1 61 ? 34.098 28.412 44.784 1.00 54.74 61 VAL B N 1
ATOM 1779 C CA . VAL B 1 61 ? 33.853 26.982 44.904 1.00 61.38 61 VAL B CA 1
ATOM 1780 C C . VAL B 1 61 ? 35.168 26.239 45.068 1.00 67.47 61 VAL B C 1
ATOM 1781 O O . VAL B 1 61 ? 35.937 26.091 44.110 1.00 79.16 61 VAL B O 1
ATOM 1785 N N . LYS B 1 62 ? 35.411 25.783 46.297 1.00 66.79 62 LYS B N 1
ATOM 1786 C CA . LYS B 1 62 ? 36.624 25.050 46.661 1.00 65.83 62 LYS B CA 1
ATOM 1787 C C . LYS B 1 62 ? 36.414 23.542 46.784 1.00 61.17 62 LYS B C 1
ATOM 1788 O O . LYS B 1 62 ? 35.332 23.075 47.130 1.00 64.89 62 LYS B O 1
ATOM 1794 N N . PHE B 1 63 ? 37.466 22.781 46.518 1.00 55.91 63 PHE B N 1
ATOM 1795 C CA . PHE B 1 63 ? 37.388 21.334 46.619 1.00 58.78 63 PHE B CA 1
ATOM 1796 C C . PHE B 1 63 ? 38.430 20.863 47.605 1.00 64.16 63 PHE B C 1
ATOM 1797 O O . PHE B 1 63 ? 39.304 21.633 47.992 1.00 60.91 63 PHE B O 1
ATOM 1805 N N . ASN B 1 64 ? 38.341 19.594 47.986 1.00 55.70 64 ASN B N 1
ATOM 1806 C CA . ASN B 1 64 ? 39.264 18.991 48.936 1.00 58.04 64 ASN B CA 1
ATOM 1807 C C . ASN B 1 64 ? 39.172 19.606 50.325 1.00 58.74 64 ASN B C 1
ATOM 1808 O O . ASN B 1 64 ? 40.110 19.519 51.106 1.00 58.33 64 ASN B O 1
ATOM 1813 N N . GLY B 1 65 ? 38.042 20.228 50.635 1.00 54.90 65 GLY B N 1
ATOM 1814 C CA . GLY B 1 65 ? 37.870 20.809 51.954 1.00 42.63 65 GLY B CA 1
ATOM 1815 C C . GLY B 1 65 ? 37.858 19.759 53.053 1.00 49.36 65 GLY B C 1
ATOM 1816 O O . GLY B 1 65 ? 37.953 20.085 54.230 1.00 49.52 65 GLY B O 1
ATOM 1817 N N . ASN B 1 66 ? 37.756 18.492 52.661 1.00 46.43 66 ASN B N 1
ATOM 1818 C CA . ASN B 1 66 ? 37.717 17.363 53.596 1.00 45.38 66 ASN B CA 1
ATOM 1819 C C . ASN B 1 66 ? 36.626 17.540 54.654 1.00 46.44 66 ASN B C 1
ATOM 1820 O O . ASN B 1 66 ? 36.777 17.052 55.770 1.00 49.48 66 ASN B O 1
ATOM 1825 N N . ASP B 1 67 ? 35.528 18.211 54.307 1.00 37.21 67 ASP B N 1
ATOM 1826 C CA . ASP B 1 67 ? 34.479 18.497 55.287 1.00 39.25 67 ASP B CA 1
ATOM 1827 C C . ASP B 1 67 ? 33.236 17.586 55.264 1.00 44.90 67 ASP B C 1
ATOM 1828 O O . ASP B 1 67 ? 32.202 17.907 55.869 1.00 35.22 67 ASP B O 1
ATOM 1833 N N . ALA B 1 68 ? 33.338 16.453 54.578 1.00 44.68 68 ALA B N 1
ATOM 1834 C CA . ALA B 1 68 ? 32.226 15.536 54.470 1.00 35.79 68 ALA B CA 1
ATOM 1835 C C . ALA B 1 68 ? 32.737 14.279 53.813 1.00 39.98 68 ALA B C 1
ATOM 1836 O O . ALA B 1 68 ? 33.892 14.224 53.420 1.00 36.86 68 ALA B O 1
ATOM 1838 N N . GLU B 1 69 ? 31.891 13.259 53.724 1.00 39.17 69 GLU B N 1
ATOM 1839 C CA . GLU B 1 69 ? 32.278 12.012 53.082 1.00 45.81 69 GLU B CA 1
ATOM 1840 C C . GLU B 1 69 ? 31.067 11.169 52.698 1.00 51.02 69 GLU B C 1
ATOM 1841 O O . GLU B 1 69 ? 30.011 11.234 53.337 1.00 42.50 69 GLU B O 1
ATOM 1847 N N . LEU B 1 70 ? 31.219 10.392 51.637 1.00 37.73 70 LEU B N 1
ATOM 1848 C CA . LEU B 1 70 ? 30.165 9.497 51.207 1.00 38.55 70 LEU B CA 1
ATOM 1849 C C . LEU B 1 70 ? 30.537 8.154 51.815 1.00 41.23 70 LEU B C 1
ATOM 1850 O O . LEU B 1 70 ? 31.655 7.673 51.641 1.00 35.64 70 LEU B O 1
ATOM 1855 N N . TYR B 1 71 ? 29.602 7.554 52.532 1.00 40.97 71 TYR B N 1
ATOM 1856 C CA . TYR B 1 71 ? 29.891 6.311 53.230 1.00 42.62 71 TYR B CA 1
ATOM 1857 C C . TYR B 1 71 ? 29.211 5.063 52.658 1.00 40.91 71 TYR B C 1
ATOM 1858 O O . TYR B 1 71 ? 27.987 5.001 52.529 1.00 47.07 71 TYR B O 1
ATOM 1867 N N . PHE B 1 72 ? 30.040 4.069 52.334 1.00 45.40 72 PHE B N 1
ATOM 1868 C CA . PHE B 1 72 ? 29.606 2.809 51.737 1.00 46.18 72 PHE B CA 1
ATOM 1869 C C . PHE B 1 72 ? 30.056 1.586 52.518 1.00 40.40 72 PHE B C 1
ATOM 1870 O O . PHE B 1 72 ? 31.032 1.635 53.267 1.00 32.64 72 PHE B O 1
ATOM 1878 N N . GLU B 1 73 ? 29.345 0.481 52.312 1.00 35.39 73 GLU B N 1
ATOM 1879 C CA . GLU B 1 73 ? 29.708 -0.794 52.914 1.00 46.55 73 GLU B CA 1
ATOM 1880 C C . GLU B 1 73 ? 29.744 -1.812 51.792 1.00 61.85 73 GLU B C 1
ATOM 1881 O O . GLU B 1 73 ? 28.950 -1.737 50.856 1.00 48.92 73 GLU B O 1
ATOM 1887 N N . GLU B 1 74 ? 30.690 -2.743 51.880 1.00 69.57 74 GLU B N 1
ATOM 1888 C CA . GLU B 1 74 ? 30.909 -3.746 50.838 1.00 55.14 74 GLU B CA 1
ATOM 1889 C C . GLU B 1 74 ? 31.086 -5.155 51.410 1.00 49.95 74 GLU B C 1
ATOM 1890 O O . GLU B 1 74 ? 31.978 -5.385 52.220 1.00 57.08 74 GLU B O 1
ATOM 1896 N N . ASP B 1 75 ? 30.242 -6.094 50.983 1.00 46.42 75 ASP B N 1
ATOM 1897 C CA . ASP B 1 75 ? 30.316 -7.478 51.466 1.00 54.98 75 ASP B CA 1
ATOM 1898 C C . ASP B 1 75 ? 31.683 -8.093 51.256 1.00 58.47 75 ASP B C 1
ATOM 1899 O O . ASP B 1 75 ? 32.249 -8.693 52.166 1.00 65.93 75 ASP B O 1
ATOM 1904 N N . ASN B 1 76 ? 32.200 -7.960 50.043 1.00 52.13 76 ASN B N 1
ATOM 1905 C CA . ASN B 1 76 ? 33.505 -8.510 49.713 1.00 57.41 76 ASN B CA 1
ATOM 1906 C C . ASN B 1 76 ? 34.564 -7.446 49.880 1.00 61.41 76 ASN B C 1
ATOM 1907 O O . ASN B 1 76 ? 35.250 -7.073 48.929 1.00 54.97 76 ASN B O 1
ATOM 1912 N N . PHE B 1 77 ? 34.694 -6.976 51.114 1.00 69.05 77 PHE B N 1
ATOM 1913 C CA . PHE B 1 77 ? 35.622 -5.910 51.444 1.00 57.54 77 PHE B CA 1
ATOM 1914 C C . PHE B 1 77 ? 37.069 -6.133 50.996 1.00 57.80 77 PHE B C 1
ATOM 1915 O O . PHE B 1 77 ? 37.645 -5.307 50.285 1.00 48.91 77 PHE B O 1
ATOM 1923 N N . ASP B 1 78 ? 37.666 -7.242 51.421 1.00 58.85 78 ASP B N 1
ATOM 1924 C CA . ASP B 1 78 ? 39.054 -7.535 51.064 1.00 61.25 78 ASP B CA 1
ATOM 1925 C C . ASP B 1 78 ? 39.320 -7.530 49.570 1.00 63.75 78 ASP B C 1
ATOM 1926 O O . ASP B 1 78 ? 40.270 -6.896 49.092 1.00 68.41 78 ASP B O 1
ATOM 1931 N N . THR B 1 79 ? 38.476 -8.240 48.830 1.00 58.89 79 THR B N 1
ATOM 1932 C CA . THR B 1 79 ? 38.665 -8.311 47.396 1.00 66.01 79 THR B CA 1
ATOM 1933 C C . THR B 1 79 ? 38.557 -6.933 46.780 1.00 67.18 79 THR B C 1
ATOM 1934 O O . THR B 1 79 ? 39.272 -6.626 45.826 1.00 71.60 79 THR B O 1
ATOM 1938 N N . PHE B 1 80 ? 37.671 -6.100 47.322 1.00 49.35 80 PHE B N 1
ATOM 1939 C CA . PHE B 1 80 ? 37.518 -4.741 46.812 1.00 48.54 80 PHE B CA 1
ATOM 1940 C C . PHE B 1 80 ? 38.796 -3.939 47.082 1.00 61.69 80 PHE B C 1
ATOM 1941 O O . PHE B 1 80 ? 39.322 -3.259 46.186 1.00 50.83 80 PHE B O 1
ATOM 1949 N N . VAL B 1 81 ? 39.287 -4.041 48.320 1.00 52.25 81 VAL B N 1
ATOM 1950 C CA . VAL B 1 81 ? 40.493 -3.348 48.753 1.00 33.72 81 VAL B CA 1
ATOM 1951 C C . VAL B 1 81 ? 41.680 -3.781 47.931 1.00 47.06 81 VAL B C 1
ATOM 1952 O O . VAL B 1 81 ? 42.485 -2.957 47.497 1.00 49.63 81 VAL B O 1
ATOM 1956 N N . GLU B 1 82 ? 41.809 -5.084 47.739 1.00 50.22 82 GLU B N 1
ATOM 1957 C CA . GLU B 1 82 ? 42.926 -5.594 46.971 1.00 69.03 82 GLU B CA 1
ATOM 1958 C C . GLU B 1 82 ? 42.806 -5.276 45.472 1.00 66.55 82 GLU B C 1
ATOM 1959 O O . GLU B 1 82 ? 43.822 -5.222 44.764 1.00 54.94 82 GLU B O 1
ATOM 1965 N N . ARG B 1 83 ? 41.583 -5.073 44.976 1.00 61.70 83 ARG B N 1
ATOM 1966 C CA . ARG B 1 83 ? 41.438 -4.701 43.568 1.00 59.47 83 ARG B CA 1
ATOM 1967 C C . ARG B 1 83 ? 41.849 -3.242 43.465 1.00 55.52 83 ARG B C 1
ATOM 1968 O O . ARG B 1 83 ? 42.483 -2.809 42.494 1.00 60.33 83 ARG B O 1
ATOM 1976 N N . LEU B 1 84 ? 41.494 -2.502 44.503 1.00 47.64 84 LEU B N 1
ATOM 1977 C CA . LEU B 1 84 ? 41.801 -1.092 44.584 1.00 59.81 84 LEU B CA 1
ATOM 1978 C C . LEU B 1 84 ? 43.303 -0.835 44.627 1.00 60.63 84 LEU B C 1
ATOM 1979 O O . LEU B 1 84 ? 43.780 0.199 44.154 1.00 54.24 84 LEU B O 1
ATOM 1984 N N . SER B 1 85 ? 44.044 -1.776 45.200 1.00 60.71 85 SER B N 1
ATOM 1985 C CA . SER B 1 85 ? 45.485 -1.631 45.330 1.00 69.14 85 SER B CA 1
ATOM 1986 C C . SER B 1 85 ? 46.201 -1.831 43.998 1.00 68.21 85 SER B C 1
ATOM 1987 O O . SER B 1 85 ? 47.314 -1.327 43.822 1.00 68.73 85 SER B O 1
ATOM 1990 N N . THR B 1 86 ? 45.576 -2.571 43.073 1.00 58.62 86 THR B N 1
ATOM 1991 C CA . THR B 1 86 ? 46.177 -2.829 41.757 1.00 60.69 86 THR B CA 1
ATOM 1992 C C . THR B 1 86 ? 45.976 -1.651 40.836 1.00 65.79 86 THR B C 1
ATOM 1993 O O . THR B 1 86 ? 46.607 -1.567 39.794 1.00 67.27 86 THR B O 1
ATOM 2005 N N . LYS B 1 88 ? 45.880 2.399 39.503 1.00 100.40 88 LYS B N 1
ATOM 2006 C CA . LYS B 1 88 ? 46.757 3.557 39.572 1.00 105.87 88 LYS B CA 1
ATOM 2007 C C . LYS B 1 88 ? 46.062 4.902 39.734 1.00 95.81 88 LYS B C 1
ATOM 2008 O O . LYS B 1 88 ? 44.954 5.147 39.230 1.00 85.49 88 LYS B O 1
ATOM 2014 N N . ASP B 1 89 ? 46.757 5.757 40.472 1.00 89.84 89 ASP B N 1
ATOM 2015 C CA . ASP B 1 89 ? 46.336 7.112 40.762 1.00 91.30 89 ASP B CA 1
ATOM 2016 C C . ASP B 1 89 ? 45.148 7.184 41.702 1.00 76.71 89 ASP B C 1
ATOM 2017 O O . ASP B 1 89 ? 44.305 8.075 41.583 1.00 71.62 89 ASP B O 1
ATOM 2022 N N . ILE B 1 90 ? 45.076 6.234 42.632 1.00 71.08 90 ILE B N 1
ATOM 2023 C CA . ILE B 1 90 ? 44.014 6.242 43.631 1.00 62.66 90 ILE B CA 1
ATOM 2024 C C . ILE B 1 90 ? 44.550 7.116 44.761 1.00 63.75 90 ILE B C 1
ATOM 2025 O O . ILE B 1 90 ? 45.568 6.800 45.372 1.00 49.93 90 ILE B O 1
ATOM 2030 N N . ASP B 1 91 ? 43.861 8.222 45.018 1.00 59.95 91 ASP B N 1
ATOM 2031 C CA . ASP B 1 91 ? 44.257 9.186 46.037 1.00 54.65 91 ASP B CA 1
ATOM 2032 C C . ASP B 1 91 ? 43.668 8.817 47.402 1.00 57.66 91 ASP B C 1
ATOM 2033 O O . ASP B 1 91 ? 42.559 9.230 47.739 1.00 57.56 91 ASP B O 1
ATOM 2038 N N . TYR B 1 92 ? 44.411 8.037 48.182 1.00 48.16 92 TYR B N 1
ATOM 2039 C CA . TYR B 1 92 ? 43.959 7.624 49.504 1.00 55.68 92 TYR B CA 1
ATOM 2040 C C . TYR B 1 92 ? 44.014 8.781 50.492 1.00 53.01 92 TYR B C 1
ATOM 2041 O O . TYR B 1 92 ? 44.876 9.651 50.396 1.00 49.65 92 TYR B O 1
ATOM 2050 N N . VAL B 1 93 ? 43.081 8.793 51.435 1.00 55.17 93 VAL B N 1
ATOM 2051 C CA . VAL B 1 93 ? 43.045 9.840 52.443 1.00 56.21 93 VAL B CA 1
ATOM 2052 C C . VAL B 1 93 ? 44.033 9.418 53.510 1.00 56.64 93 VAL B C 1
ATOM 2053 O O . VAL B 1 93 ? 44.780 10.236 54.061 1.00 57.33 93 VAL B O 1
ATOM 2057 N N . HIS B 1 94 ? 44.025 8.120 53.780 1.00 57.03 94 HIS B N 1
ATOM 2058 C CA . HIS B 1 94 ? 44.921 7.523 54.752 1.00 67.52 94 HIS B CA 1
ATOM 2059 C C . HIS B 1 94 ? 44.960 6.022 54.527 1.00 73.26 94 HIS B C 1
ATOM 2060 O O . HIS B 1 94 ? 44.243 5.479 53.684 1.00 57.96 94 HIS B O 1
ATOM 2067 N N . LEU B 1 95 ? 45.795 5.358 55.313 1.00 80.52 95 LEU B N 1
ATOM 2068 C CA . LEU B 1 95 ? 45.952 3.918 55.226 1.00 83.19 95 LEU B CA 1
ATOM 2069 C C . LEU B 1 95 ? 44.674 3.277 55.761 1.00 78.91 95 LEU B C 1
ATOM 2070 O O . LEU B 1 95 ? 43.943 3.921 56.513 1.00 70.95 95 LEU B O 1
ATOM 2075 N N . ALA B 1 96 ? 44.390 2.034 55.360 1.00 65.68 96 ALA B N 1
ATOM 2076 C CA . ALA B 1 96 ? 43.196 1.324 55.842 1.00 57.13 96 ALA B CA 1
ATOM 2077 C C . ALA B 1 96 ? 43.208 1.276 57.374 1.00 63.53 96 ALA B C 1
ATOM 2078 O O . ALA B 1 96 ? 44.194 0.872 57.971 1.00 69.69 96 ALA B O 1
ATOM 2080 N N . ILE B 1 97 ? 42.109 1.695 57.997 1.00 57.04 97 ILE B N 1
ATOM 2081 C CA . ILE B 1 97 ? 41.992 1.760 59.457 1.00 57.58 97 ILE B CA 1
ATOM 2082 C C . ILE B 1 97 ? 41.018 0.740 60.007 1.00 60.06 97 ILE B C 1
ATOM 2083 O O . ILE B 1 97 ? 40.296 0.088 59.253 1.00 59.82 97 ILE B O 1
ATOM 2088 N N . GLU B 1 98 ? 41.001 0.620 61.331 1.00 51.73 98 GLU B N 1
ATOM 2089 C CA . GLU B 1 98 ? 40.044 -0.237 62.000 1.00 57.97 98 GLU B CA 1
ATOM 2090 C C . GLU B 1 98 ? 39.325 0.666 62.978 1.00 52.34 98 GLU B C 1
ATOM 2091 O O . GLU B 1 98 ? 39.948 1.272 63.834 1.00 58.74 98 GLU B O 1
ATOM 2097 N N . HIS B 1 99 ? 38.018 0.793 62.819 1.00 48.49 99 HIS B N 1
ATOM 2098 C CA . HIS B 1 99 ? 37.225 1.621 63.711 1.00 60.74 99 HIS B CA 1
ATOM 2099 C C . HIS B 1 99 ? 37.198 1.052 65.134 1.00 57.70 99 HIS B C 1
ATOM 2100 O O . HIS B 1 99 ? 37.445 -0.138 65.360 1.00 45.62 99 HIS B O 1
ATOM 2107 N N . ARG B 1 100 ? 36.868 1.912 66.089 1.00 48.62 100 ARG B N 1
ATOM 2108 C CA . ARG B 1 100 ? 36.805 1.532 67.498 1.00 50.44 100 ARG B CA 1
ATOM 2109 C C . ARG B 1 100 ? 35.925 0.315 67.731 1.00 46.44 100 ARG B C 1
ATOM 2110 O O . ARG B 1 100 ? 36.213 -0.508 68.589 1.00 50.17 100 ARG B O 1
ATOM 2118 N N . TRP B 1 101 ? 34.857 0.199 66.955 1.00 50.65 101 TRP B N 1
ATOM 2119 C CA . TRP B 1 101 ? 33.930 -0.905 67.113 1.00 47.49 101 TRP B CA 1
ATOM 2120 C C . TRP B 1 101 ? 34.276 -2.151 66.310 1.00 44.74 101 TRP B C 1
ATOM 2121 O O . TRP B 1 101 ? 33.456 -3.049 66.197 1.00 51.50 101 TRP B O 1
ATOM 2132 N N . GLY B 1 102 ? 35.478 -2.193 65.736 1.00 40.50 102 GLY B N 1
ATOM 2133 C CA . GLY B 1 102 ? 35.932 -3.379 65.022 1.00 52.10 102 GLY B CA 1
ATOM 2134 C C . GLY B 1 102 ? 35.903 -3.430 63.502 1.00 57.08 102 GLY B C 1
ATOM 2135 O O . GLY B 1 102 ? 36.461 -4.339 62.893 1.00 52.81 102 GLY B O 1
ATOM 2136 N N . GLN B 1 103 ? 35.284 -2.436 62.883 1.00 52.15 103 GLN B N 1
ATOM 2137 C CA . GLN B 1 103 ? 35.111 -2.396 61.435 1.00 48.84 103 GLN B CA 1
ATOM 2138 C C . GLN B 1 103 ? 36.288 -1.896 60.606 1.00 47.26 103 GLN B C 1
ATOM 2139 O O . GLN B 1 103 ? 36.777 -0.790 60.827 1.00 55.03 103 GLN B O 1
ATOM 2145 N N . ARG B 1 104 ? 36.749 -2.702 59.654 1.00 47.26 104 ARG B N 1
ATOM 2146 C CA . ARG B 1 104 ? 37.822 -2.251 58.782 1.00 50.80 104 ARG B CA 1
ATOM 2147 C C . ARG B 1 104 ? 37.197 -1.384 57.697 1.00 46.25 104 ARG B C 1
ATOM 2148 O O . ARG B 1 104 ? 36.069 -1.635 57.259 1.00 45.62 104 ARG B O 1
ATOM 2156 N N . ALA B 1 105 ? 37.926 -0.351 57.283 1.00 42.84 105 ALA B N 1
ATOM 2157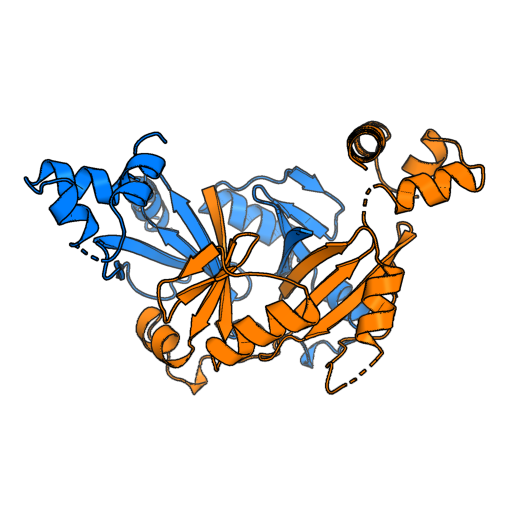 C CA . ALA B 1 105 ? 37.452 0.571 56.261 1.00 54.07 105 ALA B CA 1
ATOM 2158 C C . ALA B 1 105 ? 38.627 1.302 55.612 1.00 46.19 105 ALA B C 1
ATOM 2159 O O . ALA B 1 105 ? 39.682 1.443 56.219 1.00 50.20 105 ALA B O 1
ATOM 2161 N N . ILE B 1 106 ? 38.439 1.764 54.379 1.00 42.71 106 ILE B N 1
ATOM 2162 C CA . ILE B 1 106 ? 39.457 2.545 53.678 1.00 46.01 106 ILE B CA 1
ATOM 2163 C C . ILE B 1 106 ? 38.815 3.850 53.230 1.00 45.27 106 ILE B C 1
ATOM 2164 O O . ILE B 1 106 ? 37.602 3.928 53.079 1.00 45.74 106 ILE B O 1
ATOM 2169 N N . ARG B 1 107 ? 39.631 4.879 53.044 1.00 46.54 107 ARG B N 1
ATOM 2170 C CA . ARG B 1 107 ? 39.133 6.167 52.577 1.00 50.26 107 ARG B CA 1
ATOM 2171 C C . ARG B 1 107 ? 40.023 6.718 51.473 1.00 47.72 107 ARG B C 1
ATOM 2172 O O . ARG B 1 107 ? 41.242 6.757 51.607 1.00 40.66 107 ARG B O 1
ATOM 2180 N N . PHE B 1 108 ? 39.390 7.127 50.378 1.00 50.38 108 PHE B N 1
ATOM 2181 C CA . PHE B 1 108 ? 40.079 7.692 49.234 1.00 52.39 108 PHE B CA 1
ATOM 2182 C C . PHE B 1 108 ? 39.225 8.767 48.590 1.00 54.56 108 PHE B C 1
ATOM 2183 O O . PHE B 1 108 ? 38.033 8.863 48.848 1.00 55.85 108 PHE B O 1
ATOM 2191 N N . TYR B 1 109 ? 39.851 9.584 47.756 1.00 49.77 109 TYR B N 1
ATOM 2192 C CA . TYR B 1 109 ? 39.146 10.662 47.084 1.00 47.81 109 TYR B CA 1
ATOM 2193 C C . TYR B 1 109 ? 38.623 10.232 45.735 1.00 47.21 109 TYR B C 1
ATOM 2194 O O . TYR B 1 109 ? 39.092 9.252 45.163 1.00 41.65 109 TYR B O 1
ATOM 2203 N N . ASP B 1 110 ? 37.641 10.970 45.232 1.00 44.43 110 ASP B N 1
ATOM 2204 C CA . ASP B 1 110 ? 37.117 10.697 43.912 1.00 53.28 110 ASP B CA 1
ATOM 2205 C C . ASP B 1 110 ? 37.940 11.631 43.059 1.00 48.69 110 ASP B C 1
ATOM 2206 O O . ASP B 1 110 ? 39.008 12.040 43.481 1.00 44.91 110 ASP B O 1
ATOM 2211 N N . LEU B 1 111 ? 37.459 11.981 41.876 1.00 57.93 111 LEU B N 1
ATOM 2212 C CA . LEU B 1 111 ? 38.219 12.867 40.996 1.00 56.83 111 LEU B CA 1
ATOM 2213 C C . LEU B 1 111 ? 38.209 14.331 41.414 1.00 58.55 111 LEU B C 1
ATOM 2214 O O . LEU B 1 111 ? 39.009 15.128 40.924 1.00 63.65 111 LEU B O 1
ATOM 2219 N N . ASP B 1 112 ? 37.319 14.683 42.332 1.00 50.85 112 ASP B N 1
ATOM 2220 C CA . ASP B 1 112 ? 37.185 16.072 42.736 1.00 53.74 112 ASP B CA 1
ATOM 2221 C C . ASP B 1 112 ? 37.345 16.377 44.215 1.00 53.45 112 ASP B C 1
ATOM 2222 O O . ASP B 1 112 ? 36.688 17.275 44.726 1.00 59.65 112 ASP B O 1
ATOM 2227 N N . GLY B 1 113 ? 38.203 15.638 44.909 1.00 48.44 113 GLY B N 1
ATOM 2228 C CA . GLY B 1 113 ? 38.440 15.918 46.319 1.00 44.15 113 GLY B CA 1
ATOM 2229 C C . GLY B 1 113 ? 37.384 15.470 47.307 1.00 41.35 113 GLY B C 1
ATOM 2230 O O . GLY B 1 113 ? 37.478 15.755 48.494 1.00 45.54 113 GLY B O 1
ATOM 2231 N N . HIS B 1 114 ? 36.368 14.771 46.821 1.00 48.93 114 HIS B N 1
ATOM 2232 C CA . HIS B 1 114 ? 35.297 14.286 47.677 1.00 48.98 114 HIS B CA 1
ATOM 2233 C C . HIS B 1 114 ? 35.743 12.985 48.294 1.00 46.42 114 HIS B C 1
ATOM 2234 O O . HIS B 1 114 ? 36.237 12.114 47.595 1.00 48.46 114 HIS B O 1
ATOM 2241 N N . ILE B 1 115 ? 35.576 12.865 49.605 1.00 43.04 115 ILE B N 1
ATOM 2242 C CA . ILE B 1 115 ? 35.993 11.679 50.326 1.00 43.87 115 ILE B CA 1
ATOM 2243 C C . ILE B 1 115 ? 34.998 10.526 50.266 1.00 42.33 115 ILE B C 1
ATOM 2244 O O . ILE B 1 115 ? 33.809 10.691 50.489 1.00 45.26 115 ILE B O 1
ATOM 2249 N N . ILE B 1 116 ? 35.507 9.347 49.958 1.00 42.27 116 ILE B N 1
ATOM 2250 C CA . ILE B 1 116 ? 34.685 8.166 49.906 1.00 35.62 116 ILE B CA 1
ATOM 2251 C C . ILE B 1 116 ? 35.200 7.198 50.952 1.00 46.06 116 ILE B C 1
ATOM 2252 O O . ILE B 1 116 ? 36.387 6.944 51.018 1.00 42.39 116 ILE B O 1
ATOM 2257 N N . GLU B 1 117 ? 34.327 6.674 51.792 1.00 42.06 117 GLU B N 1
ATOM 2258 C CA . GLU B 1 117 ? 34.775 5.677 52.737 1.00 43.91 117 GLU B CA 1
ATOM 2259 C C . GLU B 1 117 ? 33.970 4.439 52.443 1.00 44.97 117 GLU B C 1
ATOM 2260 O O . GLU B 1 117 ? 32.755 4.520 52.276 1.00 38.76 117 GLU B O 1
ATOM 2266 N N . VAL B 1 118 ? 34.647 3.305 52.343 1.00 45.33 118 VAL B N 1
ATOM 2267 C CA . VAL B 1 118 ? 33.936 2.058 52.175 1.00 52.87 118 VAL B CA 1
ATOM 2268 C C . VAL B 1 118 ? 34.502 1.143 53.230 1.00 49.42 118 VAL B C 1
ATOM 2269 O O . VAL B 1 118 ? 35.711 1.035 53.368 1.00 54.86 118 VAL B O 1
ATOM 2273 N N . GLY B 1 119 ? 33.616 0.512 53.991 1.00 44.77 119 GLY B N 1
ATOM 2274 C CA . GLY B 1 119 ? 34.053 -0.377 55.044 1.00 45.73 119 GLY B CA 1
ATOM 2275 C C . GLY B 1 119 ? 33.345 -1.708 54.978 1.00 41.37 119 GLY B C 1
ATOM 2276 O O . GLY B 1 119 ? 32.457 -1.901 54.150 1.00 41.61 119 GLY B O 1
ATOM 2277 N N . GLU B 1 120 ? 33.762 -2.631 55.843 1.00 56.94 120 GLU B N 1
ATOM 2278 C CA . GLU B 1 120 ? 33.143 -3.948 55.920 1.00 62.18 120 GLU B CA 1
ATOM 2279 C C . GLU B 1 120 ? 31.697 -3.716 56.270 1.00 55.88 120 GLU B C 1
ATOM 2280 O O . GLU B 1 120 ? 31.355 -2.681 56.833 1.00 48.37 120 GLU B O 1
ATOM 2286 N N . THR B 1 121 ? 30.838 -4.661 55.924 1.00 55.82 121 THR B N 1
ATOM 2287 C CA . THR B 1 121 ? 29.447 -4.520 56.295 1.00 61.61 121 THR B CA 1
ATOM 2288 C C . THR B 1 121 ? 29.418 -4.720 57.804 1.00 53.92 121 THR B C 1
ATOM 2289 O O . THR B 1 121 ? 30.191 -5.494 58.343 1.00 47.45 121 THR B O 1
ATOM 2301 N N . SER B 1 123 ? 27.241 -6.205 59.659 1.00 54.07 123 SER B N 1
ATOM 2302 C CA . SER B 1 123 ? 26.852 -7.580 59.951 1.00 60.72 123 SER B CA 1
ATOM 2303 C C . SER B 1 123 ? 28.021 -8.545 59.893 1.00 68.43 123 SER B C 1
ATOM 2304 O O . SER B 1 123 ? 28.023 -9.570 60.574 1.00 76.11 123 SER B O 1
ATOM 2307 N N . SER B 1 124 ? 29.025 -8.228 59.089 1.00 68.89 124 SER B N 1
ATOM 2308 C CA . SER B 1 124 ? 30.163 -9.124 58.992 1.00 66.46 124 SER B CA 1
ATOM 2309 C C . SER B 1 124 ? 31.129 -8.880 60.140 1.00 63.98 124 SER B C 1
ATOM 2310 O O . SER B 1 124 ? 31.862 -9.787 60.541 1.00 67.12 124 SER B O 1
ATOM 2313 N N . VAL B 1 125 ? 31.140 -7.656 60.660 1.00 54.04 125 VAL B N 1
ATOM 2314 C CA . VAL B 1 125 ? 32.000 -7.356 61.785 1.00 62.38 125 VAL B CA 1
ATOM 2315 C C . VAL B 1 125 ? 31.455 -8.153 62.959 1.00 64.38 125 VAL B C 1
ATOM 2316 O O . VAL B 1 125 ? 32.203 -8.846 63.651 1.00 61.19 125 VAL B O 1
ATOM 2320 N N . CYS B 1 126 ? 30.140 -8.102 63.149 1.00 58.23 126 CYS B N 1
ATOM 2321 C CA . CYS B 1 126 ? 29.501 -8.827 64.236 1.00 55.39 126 CYS B CA 1
ATOM 2322 C C . CYS B 1 126 ? 29.833 -10.298 64.174 1.00 61.85 126 CYS B C 1
ATOM 2323 O O . CYS B 1 126 ? 30.320 -10.891 65.149 1.00 64.98 126 CYS B O 1
ATOM 2326 N N . ARG B 1 127 ? 29.555 -10.904 63.029 1.00 59.94 127 ARG B N 1
ATOM 2327 C CA . ARG B 1 127 ? 29.810 -12.329 62.876 1.00 72.83 127 ARG B CA 1
ATOM 2328 C C . ARG B 1 127 ? 31.250 -12.718 63.174 1.00 76.01 127 ARG B C 1
ATOM 2329 O O . ARG B 1 127 ? 31.531 -13.804 63.704 1.00 79.30 127 ARG B O 1
ATOM 2337 N N . ARG B 1 128 ? 32.167 -11.824 62.827 1.00 64.50 128 ARG B N 1
ATOM 2338 C CA . ARG B 1 128 ? 33.567 -12.078 63.082 1.00 60.83 128 ARG B CA 1
ATOM 2339 C C . ARG B 1 128 ? 33.784 -12.199 64.585 1.00 67.88 128 ARG B C 1
ATOM 2340 O O . ARG B 1 128 ? 34.534 -13.071 65.056 1.00 70.41 128 ARG B O 1
ATOM 2348 N N . PHE B 1 129 ? 33.135 -11.306 65.330 1.0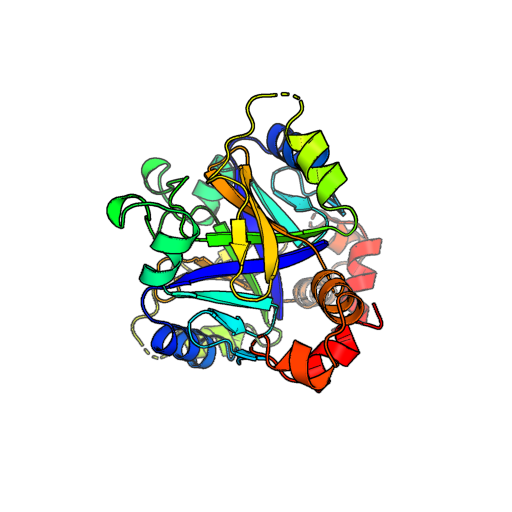0 65.11 129 PHE B N 1
ATOM 2349 C CA . PHE B 1 129 ? 33.224 -11.303 66.780 1.00 71.32 129 PHE B CA 1
ATOM 2350 C C . PHE B 1 129 ? 32.540 -12.499 67.415 1.00 76.71 129 PHE B C 1
ATOM 2351 O O . PHE B 1 129 ? 33.052 -13.079 68.376 1.00 70.61 129 PHE B O 1
ATOM 2359 N N . LEU B 1 130 ? 31.384 -12.860 66.873 1.00 79.82 130 LEU B N 1
ATOM 2360 C CA . LEU B 1 130 ? 30.615 -13.963 67.394 1.00 77.28 130 LEU B CA 1
ATOM 2361 C C . LEU B 1 130 ? 31.275 -15.306 67.150 1.00 87.48 130 LEU B C 1
ATOM 2362 O O . LEU B 1 130 ? 30.982 -16.276 67.846 1.00 98.33 130 LEU B O 1
ATOM 2367 N N . ASP B 1 131 ? 32.178 -15.360 66.175 1.00 87.40 131 ASP B N 1
ATOM 2368 C CA . ASP B 1 131 ? 32.862 -16.607 65.846 1.00 92.27 131 ASP B CA 1
ATOM 2369 C C . ASP B 1 131 ? 34.168 -16.786 66.614 1.00 92.80 131 ASP B C 1
ATOM 2370 O O . ASP B 1 131 ? 34.641 -17.911 66.800 1.00 95.22 131 ASP B O 1
ATOM 2375 N N . SER B 1 132 ? 34.763 -15.683 67.054 1.00 92.85 132 SER B N 1
ATOM 2376 C CA . SER B 1 132 ? 35.997 -15.777 67.824 1.00 92.02 132 SER B CA 1
ATOM 2377 C C . SER B 1 132 ? 35.699 -16.237 69.255 1.00 87.05 132 SER B C 1
ATOM 2378 O O . SER B 1 132 ? 36.616 -16.411 70.052 1.00 80.15 132 SER B O 1
ATOM 2381 N N . GLY B 1 133 ? 34.415 -16.422 69.572 1.00 84.24 133 GLY B N 1
ATOM 2382 C CA . GLY B 1 133 ? 34.021 -16.919 70.884 1.00 85.35 133 GLY B CA 1
ATOM 2383 C C . GLY B 1 133 ? 33.150 -16.020 71.751 1.00 82.91 133 GLY B C 1
ATOM 2384 O O . GLY B 1 133 ? 32.613 -16.464 72.763 1.00 83.41 133 GLY B O 1
ATOM 2385 N N . LEU B 1 134 ? 33.000 -14.756 71.368 1.00 75.82 134 LEU B N 1
ATOM 2386 C CA . LEU B 1 134 ? 32.199 -13.820 72.155 1.00 78.59 134 LEU B CA 1
ATOM 2387 C C . LEU B 1 134 ? 30.705 -14.128 72.143 1.00 83.37 134 LEU B C 1
ATOM 2388 O O . LEU B 1 134 ? 30.163 -14.652 71.167 1.00 80.92 134 LEU B O 1
ATOM 2393 N N . SER B 1 135 ? 30.046 -13.803 73.249 1.00 88.80 135 SER B N 1
ATOM 2394 C CA . SER B 1 135 ? 28.609 -13.981 73.350 1.00 83.71 135 SER B CA 1
ATOM 2395 C C . SER B 1 135 ? 28.023 -12.811 72.609 1.00 71.76 135 SER B C 1
ATOM 2396 O O . SER B 1 135 ? 28.719 -11.849 72.316 1.00 71.21 135 SER B O 1
ATOM 2399 N N . ILE B 1 136 ? 26.736 -12.885 72.322 1.00 66.43 136 ILE B N 1
ATOM 2400 C CA . ILE B 1 136 ? 26.071 -11.793 71.640 1.00 71.44 136 ILE B CA 1
ATOM 2401 C C . ILE B 1 136 ? 26.009 -10.571 72.551 1.00 66.34 136 ILE B C 1
ATOM 2402 O O . ILE B 1 136 ? 26.113 -9.434 72.085 1.00 55.82 136 ILE B O 1
ATOM 2407 N N . ASP B 1 137 ? 25.865 -10.803 73.851 1.00 74.18 137 ASP B N 1
ATOM 2408 C CA . ASP B 1 137 ? 25.792 -9.688 74.782 1.00 71.52 137 ASP B CA 1
ATOM 2409 C C . ASP B 1 137 ? 27.150 -9.044 74.857 1.00 54.99 137 ASP B C 1
ATOM 2410 O O . ASP B 1 137 ? 27.270 -7.831 74.987 1.00 56.47 137 ASP B O 1
ATOM 2415 N N . GLU B 1 138 ? 28.178 -9.869 74.769 1.00 44.35 138 GLU B N 1
ATOM 2416 C CA . GLU B 1 138 ? 29.529 -9.365 74.832 1.00 65.82 138 GLU B CA 1
ATOM 2417 C C . GLU B 1 138 ? 29.810 -8.508 73.593 1.00 62.69 138 GLU B C 1
ATOM 2418 O O . GLU B 1 138 ? 30.322 -7.391 73.692 1.00 56.59 138 GLU B O 1
ATOM 2424 N N . VAL B 1 139 ? 29.446 -9.033 72.430 1.00 55.12 139 VAL B N 1
ATOM 2425 C CA . VAL B 1 139 ? 29.661 -8.323 71.187 1.00 60.77 139 VAL B CA 1
ATOM 2426 C C . VAL B 1 139 ? 29.004 -6.961 71.245 1.00 66.84 139 VAL B C 1
ATOM 2427 O O . VAL B 1 139 ? 29.600 -5.954 70.856 1.00 71.79 139 VAL B O 1
ATOM 2431 N N . ALA B 1 140 ? 27.779 -6.926 71.745 1.00 63.32 140 ALA B N 1
ATOM 2432 C CA . ALA B 1 140 ? 27.060 -5.672 71.831 1.00 60.14 140 ALA B CA 1
ATOM 2433 C C . ALA B 1 140 ? 27.818 -4.663 72.681 1.00 55.16 140 ALA B C 1
ATOM 2434 O O . ALA B 1 140 ? 27.793 -3.465 72.404 1.00 64.43 140 ALA B O 1
ATOM 2436 N N . LYS B 1 141 ? 28.498 -5.153 73.713 1.00 53.12 141 LYS B N 1
ATOM 2437 C CA . LYS B 1 141 ? 29.264 -4.289 74.603 1.00 61.52 141 LYS B CA 1
ATOM 2438 C C . LYS B 1 141 ? 30.592 -3.916 73.956 1.00 64.41 141 LYS B C 1
ATOM 2439 O O . LYS B 1 141 ? 31.085 -2.799 74.103 1.00 61.22 141 LYS B O 1
ATOM 2445 N N . ARG B 1 142 ? 31.157 -4.871 73.228 1.00 58.27 142 ARG B N 1
ATOM 2446 C CA . ARG B 1 142 ? 32.413 -4.659 72.533 1.00 55.06 142 ARG B CA 1
ATOM 2447 C C . ARG B 1 142 ? 32.287 -3.522 71.530 1.00 51.23 142 ARG B C 1
ATOM 2448 O O . ARG B 1 142 ? 33.227 -2.753 71.339 1.00 53.67 142 ARG B O 1
ATOM 2464 N N . ASP B 1 144 ? 29.863 -1.008 71.644 1.00 69.95 144 ASP B N 1
ATOM 2465 C CA . ASP B 1 144 ? 29.114 0.136 72.191 1.00 79.93 144 ASP B CA 1
ATOM 2466 C C . ASP B 1 144 ? 27.707 0.245 71.617 1.00 83.78 144 ASP B C 1
ATOM 2467 O O . ASP B 1 144 ? 27.229 1.355 71.366 1.00 86.49 144 ASP B O 1
ATOM 2472 N N . VAL B 1 145 ? 27.057 -0.893 71.381 1.00 86.98 145 VAL B N 1
ATOM 2473 C CA . VAL B 1 145 ? 25.684 -0.900 70.867 1.00 92.64 145 VAL B CA 1
ATOM 2474 C C . VAL B 1 145 ? 24.806 -1.936 71.565 1.00 94.61 145 VAL B C 1
ATOM 2475 O O . VAL B 1 145 ? 25.291 -2.777 72.321 1.00 94.91 145 VAL B O 1
ATOM 2479 N N . THR B 1 146 ? 23.505 -1.865 71.298 1.00 97.01 146 THR B N 1
ATOM 2480 C CA . THR B 1 146 ? 22.539 -2.759 71.925 1.00 96.68 146 THR B CA 1
ATOM 2481 C C . THR B 1 146 ? 22.355 -4.068 71.163 1.00 103.27 146 THR B C 1
ATOM 2482 O O . THR B 1 146 ? 22.609 -4.149 69.958 1.00 107.08 146 THR B O 1
ATOM 2486 N N . VAL B 1 147 ? 21.908 -5.096 71.880 1.00 105.19 147 VAL B N 1
ATOM 2487 C CA . VAL B 1 147 ? 21.686 -6.408 71.284 1.00 109.07 147 VAL B CA 1
ATOM 2488 C C . VAL B 1 147 ? 20.561 -6.322 70.257 1.00 114.95 147 VAL B C 1
ATOM 2489 O O . VAL B 1 147 ? 20.519 -7.103 69.301 1.00 116.41 147 VAL B O 1
ATOM 2493 N N . GLU B 1 148 ? 19.652 -5.368 70.454 1.00 118.82 148 GLU B N 1
ATOM 2494 C CA . GLU B 1 148 ? 18.559 -5.167 69.504 1.00 119.61 148 GLU B CA 1
ATOM 2495 C C . GLU B 1 148 ? 19.193 -4.896 68.149 1.00 108.25 148 GLU B C 1
ATOM 2496 O O . GLU B 1 148 ? 18.864 -5.545 67.148 1.00 100.34 148 GLU B O 1
ATOM 2502 N N . TYR B 1 149 ? 20.117 -3.939 68.137 1.00 102.87 149 TYR B N 1
ATOM 2503 C CA . TYR B 1 149 ? 20.784 -3.552 66.910 1.00 103.31 149 TYR B CA 1
ATOM 2504 C C . TYR B 1 149 ? 21.440 -4.719 66.195 1.00 98.35 149 TYR B C 1
ATOM 2505 O O . TYR B 1 149 ? 21.221 -4.934 65.001 1.00 96.54 149 TYR B O 1
ATOM 2514 N N . ILE B 1 150 ? 22.259 -5.463 66.923 1.00 87.79 150 ILE B N 1
ATOM 2515 C CA . ILE B 1 150 ? 22.968 -6.585 66.336 1.00 87.43 150 ILE B CA 1
ATOM 2516 C C . ILE B 1 150 ? 22.053 -7.622 65.691 1.00 100.92 150 ILE B C 1
ATOM 2517 O O . ILE B 1 150 ? 22.376 -8.195 64.655 1.00 98.07 150 ILE B O 1
ATOM 2522 N N . GLU B 1 151 ? 20.898 -7.871 66.292 1.00 110.39 151 GLU B N 1
ATOM 2523 C CA . GLU B 1 151 ? 19.987 -8.862 65.723 1.00 112.52 151 GLU B CA 1
ATOM 2524 C C . GLU B 1 151 ? 19.362 -8.408 64.397 1.00 108.23 151 GLU B C 1
ATOM 2525 O O . GLU B 1 151 ? 19.034 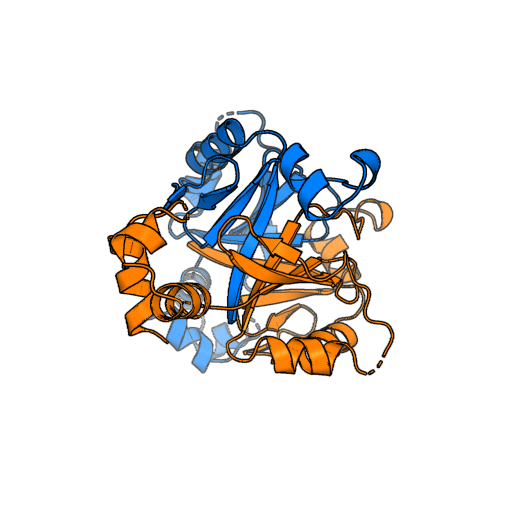-9.228 63.539 1.00 107.83 151 GLU B O 1
ATOM 2531 N N . SER B 1 152 ? 19.233 -7.099 64.215 1.00 100.49 152 SER B N 1
ATOM 2532 C CA . SER B 1 152 ? 18.646 -6.576 62.991 1.00 92.62 152 SER B CA 1
ATOM 2533 C C . SER B 1 152 ? 19.644 -6.630 61.839 1.00 95.40 152 SER B C 1
ATOM 2534 O O . SER B 1 152 ? 19.259 -6.705 60.673 1.00 100.11 152 SER B O 1
ATOM 2537 N N . VAL B 1 153 ? 20.932 -6.591 62.166 1.00 96.41 153 VAL B N 1
ATOM 2538 C CA . VAL B 1 153 ? 21.969 -6.618 61.141 1.00 90.65 153 VAL B CA 1
ATOM 2539 C C . VAL B 1 153 ? 22.298 -8.053 60.747 1.00 90.07 153 VAL B C 1
ATOM 2540 O O . VAL B 1 153 ? 22.651 -8.284 59.591 1.00 87.20 153 VAL B O 1
ATOM 2544 N N . LEU B 1 154 ? 22.166 -8.985 61.679 1.00 98.85 154 LEU B N 1
ATOM 2545 C CA . LEU B 1 154 ? 22.485 -10.364 61.451 1.00 105.92 154 LEU B CA 1
ATOM 2546 C C . LEU B 1 154 ? 21.585 -11.094 60.433 1.00 113.95 154 LEU B C 1
ATOM 2547 O O . LEU B 1 154 ? 22.076 -11.841 59.605 1.00 116.79 154 LEU B O 1
ATOM 2552 N N . GLU B 1 155 ? 20.282 -10.811 60.457 1.00 117.73 155 GLU B N 1
ATOM 2553 C CA . GLU B 1 155 ? 19.324 -11.470 59.610 1.00 123.11 155 GLU B CA 1
ATOM 2554 C C . GLU B 1 155 ? 19.150 -10.713 58.334 1.00 122.40 155 GLU B C 1
ATOM 2555 O O . GLU B 1 155 ? 18.045 -10.575 57.793 1.00 126.27 155 GLU B O 1
ATOM 2561 N N . LEU B 1 156 ? 20.252 -10.144 57.859 1.00 111.36 156 LEU B N 1
ATOM 2562 C CA . LEU B 1 156 ? 20.223 -9.392 56.619 1.00 100.93 156 LEU B CA 1
ATOM 2563 C C . LEU B 1 156 ? 21.441 -9.712 55.728 1.00 98.20 156 LEU B C 1
ATOM 2564 O O . LEU B 1 156 ? 21.528 -9.311 54.552 1.00 101.58 156 LEU B O 1
ATOM 2569 N N . GLU B 1 157 ? 22.430 -10.380 56.320 1.00 98.71 157 GLU B N 1
ATOM 2570 C CA . GLU B 1 157 ? 23.675 -10.721 55.614 1.00 104.99 157 GLU B CA 1
ATOM 2571 C C . GLU B 1 157 ? 23.340 -11.459 54.316 1.00 115.21 157 GLU B C 1
ATOM 2572 O O . GLU B 1 157 ? 22.225 -12.030 54.270 1.00 122.87 157 GLU B O 1
#

Foldseek 3Di:
DDAADEDEDQDDVQLQVQCCVQVVWHWDDDPPQWTAIPVRYIYHHDVVVCVVVVDPSVPDDALPPPDEDEAEDQPVVVSVVVVVVDDWAWPDDFDADLLGKTKTWTAGNTNHIYIYIHALVSLVVCVVVPDDLCRSCVSPHDSVVSVVSVVD/DDAADEDEDQDDVQLQVQCCVQVVWHWDADPPQWTAIPVRYIYHHDVVVCVVVVDPSVPDDALPPPDAAEAEDQPVVVSVVVVVPDDWAWPDDFDADLLGKTKTWTAGNTNHIYIYIHALVSLVVVVVVPDDLCRSCVSPHDSVVSVVRVVPD

Solvent-accessible surface area: 16190 Å² total

Secondary structure (DSSP, 8-state):
-EEEEEEEES-HHHHHHHIIIII---EEEE-SSEEEETTTEEEEEHHHHHHHHT--GGG-------EEEEEE-TTHHHHHHHHH-----EEEEEEE-TTS-EEEEEE-TTS-EEEEE---HHHHHHHHTT--HHHHHH----HHHHHHHTT-/-EEEEEEEES-HHHHHHHIIIII---EEEE-SSEEEETTTEEEEEHHHHHHHHT--GGG-------EEEEEEETTHHHHHHHHH-----EEEEEEE-TTS-EEEEEE-TTS-EEEEEE--HHHHHHHHTT--HHHHHH----HHHHHHHHTT-